Protein AF-A0A9P8FA71-F1 (afdb_monomer_lite)

pLDDT: mean 74.85, std 24.46, range [30.94, 98.38]

InterPro domains:
  IPR050797 Carbohydrate Metabolism and Transport Regulator [PTHR31668] (12-194)

Organism: Aureobasidium melanogenum (NCBI:txid46634)

Secondary structure (DSSP, 8-state):
-HHHHHTT----HHHHHHHHHHHHHS--STTSTTTPPPPPHHHHHHHHHHHHHHHHHHHHHHHHTT--BTT-SSGGGBTTHHHHHHHHHHHHHHHS-HHHHHTTTHHHHHHHHHHHHHHHHHHHHS--SSHHHHHHHHHHHHHHHHHHHTSTT--HHHHHHHHHHHHHHHHHSTTTTTGGG------------------PPPPPPPPTHHHHHHHHHHHH-SPP-------SSSSS--

Foldseek 3Di:
DVCVVCDPDDDDPVNLLVQLVVLVPPDQFPPPDDPDDTDDLLSSLQSVLVSLLVLVVSLVVCVVVVQADCPDPRLSRYLCVLLVVLVVVLVSPVVGDLCSQQVVPPVSLVSLLVSLLVLLVSLLPPDDPDPVSNLSSLVSSVSSLVSSVPRPPRDPVSNVSSVVSNVVSCVVPVPPQPPVPDDDDDDDDDDDDDDDDDDDDDDDDDDPPSSVVVVVVVVPPDDPDDDDDDPPDDPDDD

Radius of gyration: 24.54 Å; chains: 1; bounding box: 63×76×66 Å

Sequence (238 aa):
FLANWFGTTTVTREWIDSKHKEIDEEPVGNEAHVGVTPLTDMQQADLIVTKHWMRMLVWQMAMSKCLLSSNSSKESLSLSFPVRLSTQLRALITRFSRQAIEIHGSGIQQKLFELTDTIANVIITVPAATVQETAGRVDDFTFLIGFLFSLPSFDPVQRDILQNKLEQLQSLFPYSASEAGASPAASDVTYTSSGKPPHHDLPSPPSRVVWHEMAKKLSMAQPRDAPRSDLARLVEGV

Structure (mmCIF, N/CA/C/O backbone):
data_AF-A0A9P8FA71-F1
#
_entry.id   AF-A0A9P8FA71-F1
#
loop_
_atom_site.group_PDB
_atom_site.id
_atom_site.type_symbol
_atom_site.label_atom_id
_atom_site.label_alt_id
_atom_site.label_comp_id
_atom_site.label_asym_id
_atom_site.label_entity_id
_atom_site.label_seq_id
_atom_site.pdbx_PDB_ins_code
_atom_site.Cartn_x
_atom_site.Cartn_y
_atom_site.Cartn_z
_atom_site.occupancy
_atom_site.B_iso_or_equiv
_atom_site.auth_seq_id
_atom_site.auth_comp_id
_atom_site.auth_asym_id
_atom_site.auth_atom_id
_atom_site.pdbx_PDB_model_num
ATOM 1 N N . PHE A 1 1 ? 10.483 17.807 4.289 1.00 42.44 1 PHE A N 1
ATOM 2 C CA . PHE A 1 1 ? 10.671 16.450 4.842 1.00 42.44 1 PHE A CA 1
ATOM 3 C C . PHE A 1 1 ? 11.328 15.524 3.820 1.00 42.44 1 PHE A C 1
ATOM 5 O O . PHE A 1 1 ? 12.508 15.254 3.983 1.00 42.44 1 PHE A O 1
ATOM 12 N N . LEU A 1 2 ? 10.652 15.159 2.720 1.00 47.03 2 LEU A N 1
ATOM 13 C CA . LEU A 1 2 ? 11.210 14.309 1.651 1.00 47.03 2 LEU A CA 1
ATOM 14 C C . LEU A 1 2 ? 12.561 14.834 1.110 1.00 47.03 2 LEU A C 1
ATOM 16 O O . LEU A 1 2 ? 13.551 14.118 1.144 1.00 47.03 2 LEU A O 1
ATOM 20 N N . ALA A 1 3 ? 12.669 16.119 0.756 1.00 51.59 3 ALA A N 1
ATOM 21 C CA . ALA A 1 3 ? 13.935 16.710 0.285 1.00 51.59 3 ALA A CA 1
ATOM 22 C C . ALA A 1 3 ? 15.123 16.574 1.271 1.00 51.59 3 ALA A C 1
ATOM 24 O O . ALA A 1 3 ? 16.265 16.468 0.837 1.00 51.59 3 ALA A O 1
ATOM 25 N N . ASN A 1 4 ? 14.863 16.532 2.584 1.00 52.97 4 ASN A N 1
ATOM 26 C CA . ASN A 1 4 ? 15.901 16.382 3.613 1.00 52.97 4 ASN A CA 1
ATOM 27 C C . ASN A 1 4 ? 16.256 14.913 3.885 1.00 52.97 4 ASN A C 1
ATOM 29 O O . ASN A 1 4 ? 17.388 14.624 4.247 1.00 52.97 4 ASN A O 1
ATOM 33 N N . TRP A 1 5 ? 15.303 13.995 3.708 1.00 59.47 5 TRP A N 1
ATOM 34 C CA . TRP A 1 5 ? 15.538 12.552 3.820 1.00 59.47 5 TRP A CA 1
ATOM 35 C C . TRP A 1 5 ? 16.293 11.994 2.601 1.00 59.47 5 TRP A C 1
ATOM 37 O O . TRP A 1 5 ? 17.016 11.008 2.708 1.00 59.47 5 TRP A O 1
ATOM 47 N N . PHE A 1 6 ? 16.148 12.640 1.440 1.00 59.94 6 PHE A N 1
ATOM 48 C CA . PHE A 1 6 ? 16.704 12.167 0.168 1.00 59.94 6 PHE A CA 1
ATOM 49 C C . PHE A 1 6 ? 17.958 12.918 -0.308 1.00 59.94 6 PHE A C 1
ATOM 51 O O . PHE A 1 6 ? 18.634 12.438 -1.216 1.00 59.94 6 PHE A O 1
ATOM 58 N N . GLY A 1 7 ? 18.300 14.054 0.311 1.00 59.25 7 GLY A N 1
ATOM 59 C CA . GLY A 1 7 ? 19.521 14.814 0.027 1.00 59.25 7 GLY A CA 1
ATOM 60 C C . GLY A 1 7 ? 19.741 15.143 -1.459 1.00 59.25 7 GLY A C 1
ATOM 61 O O . GLY A 1 7 ? 18.813 15.194 -2.263 1.00 59.25 7 GLY A O 1
ATOM 62 N N . THR A 1 8 ? 21.004 15.358 -1.834 1.00 59.69 8 THR A N 1
ATOM 63 C CA . THR A 1 8 ? 21.485 15.478 -3.226 1.00 59.69 8 THR A CA 1
ATOM 64 C C . THR A 1 8 ? 21.806 14.117 -3.857 1.00 59.69 8 THR A C 1
ATOM 66 O O . THR A 1 8 ? 22.514 14.043 -4.861 1.00 59.69 8 THR A O 1
ATOM 69 N N . THR A 1 9 ? 21.345 13.017 -3.256 1.00 65.69 9 THR A N 1
ATOM 70 C CA . THR A 1 9 ? 21.791 11.674 -3.619 1.00 65.69 9 THR A CA 1
ATOM 71 C C . THR A 1 9 ? 21.229 11.246 -4.973 1.00 65.69 9 THR A C 1
ATOM 73 O O . THR A 1 9 ? 20.024 11.297 -5.220 1.00 65.69 9 THR A O 1
ATOM 76 N N . THR A 1 10 ? 22.111 10.785 -5.861 1.00 81.56 10 THR A N 1
ATOM 77 C CA . THR A 1 10 ? 21.713 10.181 -7.133 1.00 81.56 10 THR A CA 1
ATOM 78 C C . THR A 1 10 ? 20.933 8.899 -6.862 1.00 81.56 10 THR A C 1
ATOM 80 O O . THR A 1 10 ? 21.468 7.935 -6.320 1.00 81.56 10 THR A O 1
ATOM 83 N N . VAL A 1 11 ? 19.663 8.884 -7.254 1.00 87.69 11 VAL A N 1
ATOM 84 C CA . VAL A 1 11 ? 18.790 7.715 -7.121 1.00 87.69 11 VAL A CA 1
ATOM 85 C C . VAL A 1 11 ? 19.199 6.664 -8.152 1.00 87.69 11 VAL A C 1
ATOM 87 O O . VAL A 1 11 ? 18.915 6.821 -9.340 1.00 87.69 11 VAL A O 1
ATOM 90 N N . THR A 1 12 ? 19.864 5.598 -7.705 1.00 92.75 12 THR A N 1
ATOM 91 C CA . THR A 1 12 ? 20.234 4.440 -8.537 1.00 92.75 12 THR A CA 1
ATOM 92 C C . THR A 1 12 ? 19.479 3.182 -8.112 1.00 92.75 12 THR A C 1
ATOM 94 O O . THR A 1 12 ? 18.838 3.146 -7.062 1.00 92.75 12 THR A O 1
ATOM 97 N N . ARG A 1 13 ? 19.561 2.118 -8.918 1.00 93.62 13 ARG A N 1
ATOM 98 C CA . ARG A 1 13 ? 18.949 0.819 -8.595 1.00 93.62 13 ARG A CA 1
ATOM 99 C C . ARG A 1 13 ? 19.518 0.218 -7.310 1.00 93.62 13 ARG A C 1
ATOM 101 O O . ARG A 1 13 ? 18.775 -0.337 -6.509 1.00 93.62 13 ARG A O 1
ATOM 108 N N . GLU A 1 14 ? 20.822 0.354 -7.110 1.00 93.62 14 GLU A N 1
ATOM 109 C CA . GLU A 1 14 ? 21.547 -0.120 -5.930 1.00 93.62 14 GLU A CA 1
ATOM 110 C C . GLU A 1 14 ? 21.131 0.669 -4.692 1.00 93.62 14 GLU A C 1
ATOM 112 O O . GLU A 1 14 ? 20.914 0.083 -3.637 1.00 93.62 14 GLU A O 1
ATOM 117 N N . TRP A 1 15 ? 20.958 1.987 -4.837 1.00 93.12 15 TRP A N 1
ATOM 118 C CA . TRP A 1 15 ? 20.485 2.842 -3.754 1.00 93.12 15 TRP A CA 1
ATOM 119 C C . TRP A 1 15 ? 19.069 2.463 -3.308 1.00 93.12 15 TRP A C 1
ATOM 121 O O . TRP A 1 15 ? 18.823 2.330 -2.111 1.00 93.12 15 TRP A O 1
ATOM 131 N N . ILE A 1 16 ? 18.152 2.241 -4.260 1.00 94.38 16 ILE A N 1
ATOM 132 C CA . ILE A 1 16 ? 16.769 1.825 -3.973 1.00 94.38 16 ILE A CA 1
ATOM 133 C C . ILE A 1 16 ? 16.759 0.514 -3.190 1.00 94.38 16 ILE A C 1
ATOM 135 O O . ILE A 1 16 ? 16.141 0.422 -2.133 1.00 94.38 16 ILE A O 1
ATOM 139 N N . ASP A 1 17 ? 17.494 -0.476 -3.688 1.00 93.75 17 ASP A N 1
ATOM 140 C CA . ASP A 1 17 ? 17.574 -1.793 -3.070 1.00 93.75 17 ASP A CA 1
ATOM 141 C C . ASP A 1 17 ? 18.187 -1.738 -1.664 1.00 93.75 17 ASP A C 1
ATOM 143 O O . ASP A 1 17 ? 17.645 -2.314 -0.722 1.00 93.75 17 ASP A O 1
ATOM 147 N N . SER A 1 18 ? 19.269 -0.971 -1.500 1.00 92.88 18 SER A N 1
ATOM 148 C CA . SER A 1 18 ? 19.897 -0.747 -0.197 1.00 92.88 18 SER A CA 1
ATOM 149 C C . SER A 1 18 ? 18.938 -0.090 0.792 1.00 92.88 18 SER A C 1
ATOM 151 O O . SER A 1 18 ? 18.931 -0.465 1.960 1.00 92.88 18 SER A O 1
ATOM 153 N N . LYS A 1 19 ? 18.126 0.877 0.350 1.00 92.19 19 LYS A N 1
ATOM 154 C CA . LYS A 1 19 ? 17.184 1.578 1.228 1.00 92.19 19 LYS A CA 1
ATOM 155 C C . LYS A 1 19 ? 15.994 0.721 1.626 1.00 92.19 19 LYS A C 1
ATOM 157 O O . LYS A 1 19 ? 15.587 0.774 2.781 1.00 92.19 19 LYS A O 1
ATOM 162 N N . HIS A 1 20 ? 15.463 -0.095 0.716 1.00 93.50 20 HIS A N 1
ATOM 163 C CA . HIS A 1 20 ? 14.467 -1.102 1.089 1.00 93.50 20 HIS A CA 1
ATOM 164 C C . HIS A 1 20 ? 15.020 -2.071 2.131 1.00 93.50 20 HIS A C 1
ATOM 166 O O . HIS A 1 20 ? 14.336 -2.334 3.114 1.00 93.50 20 HIS A O 1
ATOM 172 N N . LYS A 1 21 ? 16.264 -2.533 1.954 1.00 92.50 21 LYS A N 1
ATOM 173 C CA . LYS A 1 21 ? 16.922 -3.436 2.901 1.00 92.50 21 LYS A CA 1
ATOM 174 C C . LYS A 1 21 ? 17.135 -2.797 4.278 1.00 92.50 21 LYS A C 1
ATOM 176 O O . LYS A 1 21 ? 16.796 -3.422 5.270 1.00 92.50 21 LYS A O 1
ATOM 181 N N . GLU A 1 22 ? 17.607 -1.553 4.337 1.00 91.19 22 GLU A N 1
ATOM 182 C CA . GLU A 1 22 ? 17.759 -0.793 5.590 1.00 91.19 22 GLU A CA 1
ATOM 183 C C . GLU A 1 22 ? 16.422 -0.672 6.339 1.00 91.19 22 GLU A C 1
ATOM 185 O O . GLU A 1 22 ? 16.344 -0.959 7.527 1.00 91.19 22 GLU A O 1
ATOM 190 N N . ILE A 1 23 ? 15.337 -0.346 5.626 1.00 91.38 23 ILE A N 1
ATOM 191 C CA . ILE A 1 23 ? 13.982 -0.297 6.199 1.00 91.38 23 ILE A CA 1
ATOM 192 C C . ILE A 1 23 ? 13.513 -1.690 6.666 1.00 91.38 23 ILE A C 1
ATOM 194 O O . ILE A 1 23 ? 12.746 -1.806 7.628 1.00 91.38 23 ILE A O 1
ATOM 198 N N . ASP A 1 24 ? 13.935 -2.753 5.980 1.00 87.44 24 ASP A N 1
ATOM 199 C CA . ASP A 1 24 ? 13.559 -4.126 6.304 1.00 87.44 24 ASP A CA 1
ATOM 200 C C . ASP A 1 24 ? 14.320 -4.700 7.508 1.00 87.44 24 ASP A C 1
ATOM 202 O O . ASP A 1 24 ? 13.712 -5.451 8.274 1.00 87.44 24 ASP A O 1
ATOM 206 N N . GLU A 1 25 ? 15.573 -4.294 7.710 1.00 82.81 25 GLU A N 1
ATOM 207 C CA . GLU A 1 25 ? 16.451 -4.721 8.809 1.00 82.81 25 GLU A CA 1
ATOM 208 C C . GLU A 1 25 ? 16.153 -4.034 10.150 1.00 82.81 25 GLU A C 1
ATOM 210 O O . GLU A 1 25 ? 16.560 -4.552 11.188 1.00 82.81 25 GLU A O 1
ATOM 215 N N . GLU A 1 26 ? 15.401 -2.929 10.163 1.00 75.06 26 GLU A N 1
ATOM 216 C CA . GLU A 1 26 ? 14.909 -2.315 11.403 1.00 75.06 26 GLU A CA 1
ATOM 217 C C . GLU A 1 26 ? 13.955 -3.287 12.137 1.00 75.06 26 GLU A C 1
ATOM 219 O O . GLU A 1 26 ? 12.868 -3.600 11.619 1.00 75.06 26 GLU A O 1
ATOM 224 N N . PRO A 1 27 ? 14.335 -3.800 13.327 1.00 65.25 27 PRO A N 1
ATOM 225 C CA . PRO A 1 27 ? 13.568 -4.820 14.026 1.00 65.25 27 PRO A CA 1
ATOM 226 C C . PRO A 1 27 ? 12.261 -4.226 14.547 1.00 65.25 27 PRO A C 1
ATOM 228 O O . PRO A 1 27 ? 12.250 -3.280 15.335 1.00 65.25 27 PRO A O 1
ATOM 231 N N . VAL A 1 28 ? 11.134 -4.810 14.138 1.00 63.78 28 VAL A N 1
ATOM 232 C CA . VAL A 1 28 ? 9.815 -4.402 14.624 1.00 63.78 28 VAL A CA 1
ATOM 233 C C . VAL A 1 28 ? 9.293 -5.439 15.611 1.00 63.78 28 VAL A C 1
ATOM 235 O O . VAL A 1 28 ? 8.746 -6.463 15.211 1.00 63.78 28 VAL A O 1
ATOM 238 N N . GLY A 1 29 ? 9.451 -5.175 16.910 1.00 59.34 29 GLY A N 1
ATOM 239 C CA . GLY A 1 29 ? 8.908 -6.017 17.980 1.00 59.34 29 GLY A CA 1
ATOM 240 C C . GLY A 1 29 ? 9.950 -6.503 18.985 1.00 59.34 29 GLY A C 1
ATOM 241 O O . GLY A 1 29 ? 10.933 -5.827 19.273 1.00 59.34 29 GLY A O 1
ATOM 242 N N . ASN A 1 30 ? 9.704 -7.692 19.535 1.00 54.34 30 ASN A N 1
ATOM 243 C CA . ASN A 1 30 ? 10.441 -8.277 20.665 1.00 54.34 30 ASN A CA 1
ATOM 244 C C . ASN A 1 30 ? 11.815 -8.855 20.279 1.00 54.34 30 ASN A C 1
ATOM 246 O O . ASN A 1 30 ? 12.465 -9.492 21.100 1.00 54.34 30 ASN A O 1
ATOM 250 N N . GLU A 1 31 ? 12.237 -8.668 19.029 1.00 52.91 31 GLU A N 1
ATOM 251 C CA . GLU A 1 31 ? 13.561 -9.063 18.534 1.00 52.91 31 GLU A CA 1
ATOM 252 C C . GLU A 1 31 ? 14.646 -8.034 18.896 1.00 52.91 31 GLU A C 1
ATOM 254 O O . GLU A 1 31 ? 15.837 -8.278 18.700 1.00 52.91 31 GLU A O 1
ATOM 259 N N . ALA A 1 32 ? 14.255 -6.891 19.471 1.00 51.53 32 ALA A N 1
ATOM 260 C CA . ALA A 1 32 ? 15.182 -5.981 20.121 1.00 51.53 32 ALA A CA 1
ATOM 261 C C . ALA A 1 32 ? 15.874 -6.701 21.292 1.00 51.53 32 ALA A C 1
ATOM 263 O O . ALA A 1 32 ? 15.202 -7.173 22.203 1.00 51.53 32 ALA A O 1
ATOM 264 N N . HIS A 1 33 ? 17.208 -6.793 21.216 1.00 52.72 33 HIS A N 1
ATOM 265 C CA . HIS A 1 33 ? 18.183 -7.132 22.263 1.00 52.72 33 HIS A CA 1
ATOM 266 C C . HIS A 1 33 ? 17.611 -7.573 23.625 1.00 52.72 33 HIS A C 1
ATOM 268 O O . HIS A 1 33 ? 16.895 -6.818 24.283 1.00 52.72 33 HIS A O 1
ATOM 274 N N . VAL A 1 34 ? 18.038 -8.756 24.094 1.00 49.38 34 VAL A N 1
ATOM 275 C CA . VAL A 1 34 ? 17.787 -9.297 25.446 1.00 49.38 34 VAL A CA 1
ATOM 276 C C . VAL A 1 34 ? 17.817 -8.173 26.495 1.00 49.38 34 VAL A C 1
ATOM 278 O O . VAL A 1 34 ? 18.884 -7.661 26.823 1.00 49.38 34 VAL A O 1
ATOM 281 N N . GLY A 1 35 ? 16.639 -7.771 26.989 1.00 55.44 35 GLY A N 1
ATOM 282 C CA . GLY A 1 35 ? 16.484 -6.696 27.979 1.00 55.44 35 GLY A CA 1
ATOM 283 C C . GLY A 1 35 ? 15.503 -5.571 27.620 1.00 55.44 35 GLY A C 1
ATOM 284 O O . GLY A 1 35 ? 15.201 -4.760 28.493 1.00 55.44 35 GLY A O 1
ATOM 285 N N . VAL A 1 36 ? 14.970 -5.512 26.394 1.00 60.19 36 VAL A N 1
ATOM 286 C CA . VAL A 1 36 ? 13.953 -4.512 26.009 1.00 60.19 36 VAL A CA 1
ATOM 287 C C . VAL A 1 36 ? 12.533 -5.037 26.262 1.00 60.19 36 VAL A C 1
ATOM 289 O O . VAL A 1 36 ? 12.213 -6.186 25.963 1.00 60.19 36 VAL A O 1
ATOM 292 N N . THR A 1 37 ? 11.662 -4.194 26.829 1.00 66.56 37 THR A N 1
ATOM 293 C CA . THR A 1 37 ? 10.239 -4.515 27.026 1.00 66.56 37 THR A CA 1
ATOM 294 C C . THR A 1 37 ? 9.554 -4.790 25.686 1.00 66.56 37 THR A C 1
ATOM 296 O O . THR A 1 37 ? 9.711 -3.983 24.766 1.00 66.56 37 THR A O 1
ATOM 299 N N . PRO A 1 38 ? 8.764 -5.872 25.569 1.00 75.12 38 PRO A N 1
ATOM 300 C CA . PRO A 1 38 ? 8.081 -6.203 24.329 1.00 75.12 38 PRO A CA 1
ATOM 301 C C . PRO A 1 38 ? 7.120 -5.082 23.912 1.00 75.12 38 PRO A C 1
ATOM 303 O O . PRO A 1 38 ? 6.396 -4.536 24.745 1.00 75.12 38 PRO A O 1
ATOM 306 N N . LEU A 1 39 ? 7.122 -4.731 22.624 1.00 83.94 39 LEU A N 1
ATOM 307 C CA . LEU A 1 39 ? 6.235 -3.695 22.090 1.00 83.94 39 LEU A CA 1
ATOM 308 C C . LEU A 1 39 ? 4.779 -4.162 22.143 1.00 83.94 39 LEU A C 1
ATOM 310 O O . LEU A 1 39 ? 4.485 -5.321 21.851 1.00 83.94 39 LEU A O 1
ATOM 314 N N . THR A 1 40 ? 3.865 -3.242 22.448 1.00 89.19 40 THR A N 1
ATOM 315 C CA . THR A 1 40 ? 2.422 -3.520 22.388 1.00 89.19 40 THR A CA 1
ATOM 316 C C . THR A 1 40 ? 1.961 -3.724 20.943 1.00 89.19 40 THR A C 1
ATOM 318 O O . THR A 1 40 ? 2.546 -3.152 20.022 1.00 89.19 40 THR A O 1
ATOM 321 N N . ASP A 1 41 ? 0.865 -4.461 20.734 1.00 88.31 41 ASP A N 1
ATOM 322 C CA . ASP A 1 41 ? 0.253 -4.649 19.407 1.00 88.31 41 ASP A CA 1
ATOM 323 C C . ASP A 1 41 ? 0.005 -3.323 18.682 1.00 88.31 41 ASP A C 1
ATOM 325 O O . ASP A 1 41 ? 0.204 -3.220 17.475 1.00 88.31 41 ASP A O 1
ATOM 329 N N . MET A 1 42 ? -0.368 -2.283 19.432 1.00 89.25 42 MET A N 1
ATOM 330 C CA . MET A 1 42 ? -0.541 -0.928 18.916 1.00 89.25 42 MET A CA 1
ATOM 331 C C . MET A 1 42 ? 0.761 -0.370 18.342 1.00 89.25 42 MET A C 1
ATOM 333 O O . MET A 1 42 ? 0.789 0.096 17.206 1.00 89.25 42 MET A O 1
ATOM 337 N N . GLN A 1 43 ? 1.844 -0.418 19.117 1.00 89.31 43 GLN A N 1
ATOM 338 C CA . GLN A 1 43 ? 3.150 0.092 18.693 1.00 89.31 43 GLN A CA 1
ATOM 339 C C . GLN A 1 43 ? 3.704 -0.714 17.519 1.00 89.31 43 GLN A C 1
ATOM 341 O O . GLN A 1 43 ? 4.243 -0.143 16.575 1.00 89.31 43 GLN A O 1
ATOM 346 N N . GLN A 1 44 ? 3.532 -2.036 17.546 1.00 90.38 44 GLN A N 1
ATOM 347 C CA . GLN A 1 44 ? 3.928 -2.888 16.433 1.00 90.38 44 GLN A CA 1
ATOM 348 C C . GLN A 1 44 ? 3.124 -2.559 15.170 1.00 90.38 44 GLN A C 1
ATOM 350 O O . GLN A 1 44 ? 3.710 -2.446 14.098 1.00 90.38 44 GLN A O 1
ATOM 355 N N . ALA A 1 45 ? 1.806 -2.370 15.269 1.00 90.62 45 ALA A N 1
ATOM 356 C CA . ALA A 1 45 ? 0.976 -2.023 14.121 1.00 90.62 45 ALA A CA 1
ATOM 357 C C . ALA A 1 45 ? 1.424 -0.707 13.464 1.00 90.62 45 ALA A C 1
ATOM 359 O O . ALA A 1 45 ? 1.622 -0.680 12.249 1.00 90.62 45 ALA A O 1
ATOM 360 N N . ASP A 1 46 ? 1.650 0.353 14.246 1.00 91.19 46 ASP A N 1
ATOM 361 C CA . ASP A 1 46 ? 2.095 1.648 13.715 1.00 91.19 46 ASP A CA 1
ATOM 362 C C . ASP A 1 46 ? 3.480 1.574 13.060 1.00 91.19 46 ASP A C 1
ATOM 364 O O . ASP A 1 46 ? 3.658 2.048 11.933 1.00 91.19 46 ASP A O 1
ATOM 368 N N . LEU A 1 47 ? 4.440 0.900 13.704 1.00 91.69 47 LEU A N 1
ATOM 369 C CA . LEU A 1 47 ? 5.780 0.716 13.147 1.00 91.69 47 LEU A CA 1
ATOM 370 C C . LEU A 1 47 ? 5.741 -0.059 11.832 1.00 91.69 47 LEU A C 1
ATOM 372 O O . LEU A 1 47 ? 6.376 0.344 10.860 1.00 91.69 47 LEU A O 1
ATOM 376 N N . ILE A 1 48 ? 4.974 -1.150 11.767 1.00 92.94 48 ILE A N 1
ATOM 377 C CA . ILE A 1 48 ? 4.905 -1.966 10.554 1.00 92.94 48 ILE A CA 1
ATOM 378 C C . ILE A 1 48 ? 4.163 -1.221 9.437 1.00 92.94 48 ILE A C 1
ATOM 380 O O . ILE A 1 48 ? 4.585 -1.287 8.281 1.00 92.94 48 ILE A O 1
ATOM 384 N N . VAL A 1 49 ? 3.085 -0.488 9.732 1.00 94.50 49 VAL A N 1
ATOM 385 C CA . VAL A 1 49 ? 2.402 0.331 8.715 1.00 94.50 49 VAL A CA 1
ATOM 386 C C . VAL A 1 49 ? 3.326 1.438 8.209 1.00 94.50 49 VAL A C 1
ATOM 388 O O . VAL A 1 49 ? 3.448 1.626 6.999 1.00 94.50 49 VAL A O 1
ATOM 391 N N . THR A 1 50 ? 4.040 2.120 9.106 1.00 94.75 50 THR A N 1
ATOM 392 C CA . THR A 1 50 ? 5.014 3.157 8.742 1.00 94.75 50 THR A CA 1
ATOM 393 C C . THR A 1 50 ? 6.165 2.583 7.918 1.00 94.75 50 THR A C 1
ATOM 395 O O . THR A 1 50 ? 6.544 3.173 6.907 1.00 94.75 50 THR A O 1
ATOM 398 N N . LYS A 1 51 ? 6.659 1.390 8.261 1.00 94.69 51 LYS A N 1
ATOM 399 C CA . LYS A 1 51 ? 7.654 0.645 7.482 1.00 94.69 51 LYS A CA 1
ATOM 400 C C . LYS A 1 51 ? 7.169 0.380 6.058 1.00 94.69 51 LYS A C 1
ATOM 402 O O . LYS A 1 51 ? 7.835 0.780 5.107 1.00 94.69 51 LYS A O 1
ATOM 407 N N . HIS A 1 52 ? 5.993 -0.224 5.884 1.00 96.00 52 HIS A N 1
ATOM 408 C CA . HIS A 1 52 ? 5.439 -0.480 4.549 1.00 96.00 52 HIS A CA 1
ATOM 409 C C . HIS A 1 52 ? 5.201 0.810 3.755 1.00 96.00 52 HIS A C 1
ATOM 411 O O . HIS A 1 52 ? 5.480 0.847 2.557 1.00 96.00 52 HIS A O 1
ATOM 417 N N . TRP A 1 53 ? 4.747 1.875 4.417 1.00 97.25 53 TRP A N 1
ATOM 418 C CA . TRP A 1 53 ? 4.590 3.194 3.808 1.00 97.25 53 TRP A CA 1
ATOM 419 C C . TRP A 1 53 ? 5.922 3.751 3.293 1.00 97.25 53 TRP A C 1
ATOM 421 O O . TRP A 1 53 ? 6.016 4.124 2.127 1.00 97.25 53 TRP A O 1
ATOM 431 N N . MET A 1 54 ? 6.992 3.701 4.092 1.00 96.56 54 MET A N 1
ATOM 432 C CA . MET A 1 54 ? 8.327 4.119 3.648 1.00 96.56 54 MET A CA 1
ATOM 433 C C . MET A 1 54 ? 8.844 3.270 2.478 1.00 96.56 54 MET A C 1
ATOM 435 O O . MET A 1 54 ? 9.377 3.825 1.516 1.00 96.56 54 MET A O 1
ATOM 439 N N . ARG A 1 55 ? 8.634 1.945 2.502 1.00 95.75 55 ARG A N 1
ATOM 440 C CA . ARG A 1 55 ? 8.974 1.064 1.367 1.00 95.75 55 ARG A CA 1
ATOM 441 C C . ARG A 1 55 ? 8.211 1.478 0.102 1.00 95.75 55 ARG A C 1
ATOM 443 O O . ARG A 1 55 ? 8.796 1.490 -0.981 1.00 95.75 55 ARG A O 1
ATOM 450 N N . MET A 1 56 ? 6.939 1.860 0.221 1.00 97.25 56 MET A N 1
ATOM 451 C CA . MET A 1 56 ? 6.156 2.368 -0.909 1.00 97.25 56 MET A CA 1
ATOM 452 C C . MET A 1 56 ? 6.721 3.684 -1.454 1.00 97.25 56 MET A C 1
ATOM 454 O O . MET A 1 56 ? 6.864 3.817 -2.667 1.00 97.25 56 MET A O 1
ATOM 458 N N . LEU A 1 57 ? 7.115 4.622 -0.589 1.00 95.56 57 LEU A N 1
ATOM 459 C CA . LEU A 1 57 ? 7.718 5.890 -1.018 1.00 95.56 57 LEU A CA 1
ATOM 460 C C . LEU A 1 57 ? 9.039 5.681 -1.772 1.00 95.56 57 LEU A C 1
ATOM 462 O O . LEU A 1 57 ? 9.264 6.291 -2.818 1.00 95.56 57 LEU A O 1
ATOM 466 N N . VAL A 1 58 ? 9.904 4.791 -1.273 1.00 94.94 58 VAL A N 1
ATOM 467 C CA . VAL A 1 58 ? 11.161 4.433 -1.954 1.00 94.94 58 VAL A CA 1
ATOM 468 C C . VAL A 1 58 ? 10.865 3.827 -3.331 1.00 94.94 58 VAL A C 1
ATOM 470 O O . VAL A 1 58 ? 11.478 4.221 -4.325 1.00 94.94 58 VAL A O 1
ATOM 473 N N . TRP A 1 59 ? 9.874 2.936 -3.423 1.00 96.94 59 TRP A N 1
ATOM 474 C CA . TRP A 1 59 ? 9.440 2.359 -4.696 1.00 96.94 59 TRP A CA 1
ATOM 475 C C . TRP A 1 59 ? 8.885 3.411 -5.672 1.00 96.94 59 TRP A C 1
ATOM 477 O O . TRP A 1 59 ? 9.269 3.427 -6.843 1.00 96.94 59 TRP A O 1
ATOM 487 N N . GLN A 1 60 ? 8.043 4.339 -5.207 1.00 95.12 60 GLN A N 1
ATOM 488 C CA . GLN A 1 60 ? 7.526 5.436 -6.035 1.00 95.12 60 GLN A CA 1
ATOM 489 C C . GLN A 1 60 ? 8.663 6.320 -6.566 1.00 95.12 60 GLN A C 1
ATOM 491 O O . GLN A 1 60 ? 8.606 6.803 -7.700 1.00 95.12 60 GLN A O 1
ATOM 496 N N . MET A 1 61 ? 9.745 6.482 -5.800 1.00 91.38 61 MET A N 1
ATOM 497 C CA . MET A 1 61 ? 10.926 7.189 -6.283 1.00 91.38 61 MET A CA 1
ATOM 498 C C . MET A 1 61 ? 11.639 6.425 -7.403 1.00 91.38 61 MET A C 1
ATOM 500 O O . MET A 1 61 ? 11.969 7.029 -8.427 1.00 91.38 61 MET A O 1
ATOM 504 N N . ALA A 1 62 ? 11.816 5.107 -7.271 1.00 93.56 62 ALA A N 1
ATOM 505 C CA . ALA A 1 62 ? 12.323 4.277 -8.365 1.00 93.56 62 ALA A CA 1
ATOM 506 C C . ALA A 1 62 ? 11.437 4.381 -9.620 1.00 93.56 62 ALA A C 1
ATOM 508 O O . ALA A 1 62 ? 11.962 4.492 -10.732 1.00 93.56 62 ALA A O 1
ATOM 509 N N . MET A 1 63 ? 10.110 4.415 -9.445 1.00 93.12 63 MET A N 1
ATOM 510 C CA . MET A 1 63 ? 9.148 4.619 -10.533 1.00 93.12 63 MET A CA 1
ATOM 511 C C . MET A 1 63 ? 9.365 5.966 -11.231 1.00 93.12 63 MET A C 1
ATOM 513 O O . MET A 1 63 ? 9.486 6.002 -12.451 1.00 93.12 63 MET A O 1
ATOM 517 N N . SER A 1 64 ? 9.501 7.058 -10.468 1.00 91.81 64 SER A N 1
ATOM 518 C CA . SER A 1 64 ? 9.729 8.416 -11.001 1.00 91.81 64 SER A CA 1
ATOM 519 C C . SER A 1 64 ? 11.014 8.562 -11.827 1.00 91.81 64 SER A C 1
ATOM 521 O O . SER A 1 64 ? 11.149 9.489 -12.623 1.00 91.81 64 SER A O 1
ATOM 523 N N . LYS A 1 65 ? 11.972 7.649 -11.631 1.00 90.62 65 LYS A N 1
ATOM 524 C CA . LYS A 1 65 ? 13.249 7.583 -12.352 1.00 90.62 65 LYS A CA 1
ATOM 525 C C . LYS A 1 65 ? 13.268 6.479 -13.413 1.00 90.62 65 LYS A C 1
ATOM 527 O O . LYS A 1 65 ? 14.326 6.196 -13.967 1.00 90.62 65 LYS A O 1
ATOM 532 N N . CYS A 1 66 ? 12.122 5.849 -13.681 1.00 93.44 66 CYS A N 1
ATOM 533 C CA . CYS A 1 66 ? 11.968 4.747 -14.632 1.00 93.44 66 CYS A CA 1
ATOM 534 C C . CYS A 1 66 ? 12.934 3.576 -14.368 1.00 93.44 66 CYS A C 1
ATOM 536 O O . CYS A 1 66 ? 13.422 2.933 -15.295 1.00 93.44 66 CYS A O 1
ATOM 538 N N . LEU A 1 67 ? 13.239 3.298 -13.096 1.00 93.88 67 LEU A N 1
ATOM 539 C CA . LEU A 1 67 ? 14.203 2.259 -12.715 1.00 93.88 67 LEU A CA 1
ATOM 540 C C . LEU A 1 67 ? 13.575 0.867 -12.576 1.00 93.88 67 LEU A C 1
ATOM 542 O O . LEU A 1 67 ? 14.316 -0.111 -12.442 1.00 93.88 67 LEU A O 1
ATOM 546 N N . LEU A 1 68 ? 12.241 0.792 -12.603 1.00 95.38 68 LEU A N 1
ATOM 547 C CA . LEU A 1 68 ? 11.454 -0.413 -12.358 1.00 95.38 68 LEU A CA 1
ATOM 548 C C . LEU A 1 68 ? 11.338 -1.317 -13.589 1.00 95.38 68 LEU A C 1
ATOM 550 O O . LEU A 1 68 ? 11.431 -0.868 -14.729 1.00 95.38 68 LEU A O 1
ATOM 554 N N . SER A 1 69 ? 11.082 -2.602 -13.350 1.00 92.94 69 SER A N 1
ATOM 555 C CA . SER A 1 69 ? 10.822 -3.595 -14.397 1.00 92.94 69 SER A CA 1
ATOM 556 C C . SER A 1 69 ? 9.809 -4.643 -13.935 1.00 92.94 69 SER A C 1
ATOM 558 O O . SER A 1 69 ? 9.806 -5.036 -12.769 1.00 92.94 69 SER A O 1
ATOM 560 N N . SER A 1 70 ? 8.974 -5.154 -14.843 1.00 88.44 70 SER A N 1
ATOM 561 C CA . SER A 1 70 ? 8.091 -6.297 -14.550 1.00 88.44 70 SER A CA 1
ATOM 562 C C . SER A 1 70 ? 8.880 -7.578 -14.260 1.00 88.44 70 SER A C 1
ATOM 564 O O . SER A 1 70 ? 8.438 -8.395 -13.461 1.00 88.44 70 SER A O 1
ATOM 566 N N . ASN A 1 71 ? 10.077 -7.712 -14.842 1.00 88.12 71 ASN A N 1
ATOM 567 C CA . ASN A 1 71 ? 10.930 -8.904 -14.747 1.00 88.12 71 ASN A CA 1
ATOM 568 C C . ASN A 1 71 ? 12.127 -8.704 -13.800 1.00 88.12 71 ASN A C 1
ATOM 570 O O . ASN A 1 71 ? 13.149 -9.376 -13.934 1.00 88.12 71 ASN A O 1
ATOM 574 N N . SER A 1 72 ? 12.054 -7.732 -12.886 1.00 90.31 72 SER A N 1
ATOM 575 C CA . SER A 1 72 ? 13.117 -7.518 -11.901 1.00 90.31 72 SER A CA 1
ATOM 576 C C . SER A 1 72 ? 13.232 -8.719 -10.958 1.00 90.31 72 SER A C 1
ATOM 578 O O . SER A 1 72 ? 12.239 -9.129 -10.361 1.00 90.31 72 SER A O 1
ATOM 580 N N . SER A 1 73 ? 14.452 -9.230 -10.762 1.00 89.69 73 SER A N 1
ATOM 581 C CA . SER A 1 73 ? 14.756 -10.233 -9.729 1.00 89.69 73 SER A CA 1
ATOM 582 C C . SER A 1 73 ? 14.728 -9.651 -8.314 1.00 89.69 73 SER A C 1
ATOM 584 O O . SER A 1 73 ? 14.564 -10.386 -7.344 1.00 89.69 73 SER A O 1
ATOM 586 N N . LYS A 1 74 ? 14.877 -8.328 -8.191 1.00 91.44 74 LYS A N 1
ATOM 587 C CA . LYS A 1 74 ? 14.781 -7.599 -6.927 1.00 91.44 74 LYS A CA 1
ATOM 588 C C . LYS A 1 74 ? 13.360 -7.089 -6.735 1.00 91.44 74 LYS A C 1
ATOM 590 O O . LYS A 1 74 ? 12.854 -6.343 -7.580 1.00 91.44 74 LYS A O 1
ATOM 595 N N . GLU A 1 75 ? 12.742 -7.458 -5.616 1.00 90.88 75 GLU A N 1
ATOM 596 C CA . GLU A 1 75 ? 11.388 -7.026 -5.255 1.00 90.88 75 GLU A CA 1
ATOM 597 C C . GLU A 1 75 ? 11.270 -5.492 -5.207 1.00 90.88 75 GLU A C 1
ATOM 599 O O . GLU A 1 75 ? 10.310 -4.944 -5.750 1.00 90.88 75 GLU A O 1
ATOM 604 N N . SER A 1 76 ? 12.279 -4.819 -4.648 1.00 91.56 76 SER A N 1
ATOM 605 C CA . SER A 1 76 ? 12.427 -3.358 -4.538 1.00 91.56 76 SER A CA 1
ATOM 606 C C . SER A 1 76 ? 12.309 -2.607 -5.873 1.00 91.56 76 SER A C 1
ATOM 608 O O . SER A 1 76 ? 11.884 -1.453 -5.914 1.00 91.56 76 SER A O 1
ATOM 610 N N . LEU A 1 77 ? 12.648 -3.271 -6.984 1.00 94.94 77 LEU A N 1
ATOM 611 C CA . LEU A 1 77 ? 12.686 -2.709 -8.339 1.00 94.94 77 LEU A CA 1
ATOM 612 C C . LEU A 1 77 ? 11.616 -3.298 -9.270 1.00 94.94 77 LEU A C 1
ATOM 614 O O . LEU A 1 77 ? 11.661 -3.118 -10.489 1.00 94.94 77 LEU A O 1
ATOM 618 N N . SER A 1 78 ? 10.649 -4.025 -8.718 1.00 96.19 78 SER A N 1
ATOM 619 C CA . SER A 1 78 ? 9.601 -4.682 -9.493 1.00 96.19 78 SER A CA 1
ATOM 620 C C . SER A 1 78 ? 8.352 -3.806 -9.612 1.00 96.19 78 SER A C 1
ATOM 622 O O . SER A 1 78 ? 7.889 -3.238 -8.624 1.00 96.19 78 SER A O 1
ATOM 624 N N . LEU A 1 79 ? 7.757 -3.736 -10.809 1.00 95.19 79 LEU A N 1
ATOM 625 C CA . LEU A 1 79 ? 6.482 -3.026 -11.024 1.00 95.19 79 LEU A CA 1
ATOM 626 C C . LEU A 1 79 ? 5.319 -3.627 -10.215 1.00 95.19 79 LEU A C 1
ATOM 628 O O . LEU A 1 79 ? 4.394 -2.912 -9.846 1.00 95.19 79 LEU A O 1
ATOM 632 N N . SER A 1 80 ? 5.398 -4.914 -9.871 1.00 94.44 80 SER A N 1
ATOM 633 C CA . SER A 1 80 ? 4.387 -5.615 -9.070 1.00 94.44 80 SER A CA 1
ATOM 634 C C . SER A 1 80 ? 4.616 -5.504 -7.557 1.00 94.44 80 SER A C 1
ATOM 636 O O . SER A 1 80 ? 3.952 -6.200 -6.791 1.00 94.44 80 SER A O 1
ATOM 638 N N . PHE A 1 81 ? 5.556 -4.668 -7.097 1.00 96.94 81 PHE A N 1
ATOM 639 C CA . PHE A 1 81 ? 5.819 -4.489 -5.664 1.00 96.94 81 PHE A CA 1
ATOM 640 C C . PHE A 1 81 ? 4.574 -4.060 -4.871 1.00 96.94 81 PHE A C 1
ATOM 642 O O . PHE A 1 81 ? 4.277 -4.733 -3.883 1.00 96.94 81 PHE A O 1
ATOM 649 N N . PRO A 1 82 ? 3.783 -3.047 -5.291 1.00 97.38 82 PRO A N 1
ATOM 650 C CA . PRO A 1 82 ? 2.604 -2.643 -4.522 1.00 97.38 82 PRO A CA 1
ATOM 651 C C . PRO A 1 82 ? 1.576 -3.766 -4.379 1.00 97.38 82 PRO A C 1
ATOM 653 O O . PRO A 1 82 ? 0.994 -3.938 -3.316 1.00 97.38 82 PRO A O 1
ATOM 656 N N . VAL A 1 83 ? 1.421 -4.601 -5.407 1.00 95.88 83 VAL A N 1
ATOM 657 C CA . VAL A 1 83 ? 0.545 -5.777 -5.350 1.00 95.88 83 VAL A CA 1
ATOM 658 C C . VAL A 1 83 ? 1.033 -6.804 -4.324 1.00 95.88 83 VAL A C 1
ATOM 660 O O . VAL A 1 83 ? 0.237 -7.342 -3.571 1.00 95.88 83 VAL A O 1
ATOM 663 N N . ARG A 1 84 ? 2.337 -7.078 -4.224 1.00 95.31 84 ARG A N 1
ATOM 664 C CA . ARG A 1 84 ? 2.834 -7.967 -3.154 1.00 95.31 84 ARG A CA 1
ATOM 665 C C . ARG A 1 84 ? 2.641 -7.347 -1.770 1.00 95.31 84 ARG A C 1
ATOM 667 O O . ARG A 1 84 ? 2.325 -8.046 -0.807 1.00 95.31 84 ARG A O 1
ATOM 674 N N . LEU A 1 85 ? 2.789 -6.027 -1.680 1.00 96.50 85 LEU A N 1
ATOM 675 C CA . LEU A 1 85 ? 2.539 -5.275 -0.458 1.00 96.50 85 LEU A CA 1
ATOM 676 C C . LEU A 1 85 ? 1.071 -5.355 -0.012 1.00 96.50 85 LEU A C 1
ATOM 678 O O . LEU A 1 85 ? 0.822 -5.378 1.190 1.00 96.50 85 LEU A O 1
ATOM 682 N N . SER A 1 86 ? 0.097 -5.439 -0.930 1.00 97.31 86 SER A N 1
ATOM 683 C CA . SER A 1 86 ? -1.321 -5.569 -0.557 1.00 97.31 86 SER A CA 1
ATOM 684 C C . SER A 1 86 ? -1.588 -6.839 0.241 1.00 97.31 86 SER A C 1
ATOM 686 O O . SER A 1 86 ? -2.275 -6.788 1.262 1.00 97.31 86 SER A O 1
ATOM 688 N N . THR A 1 87 ? -0.967 -7.952 -0.152 1.00 96.75 87 THR A N 1
ATOM 689 C CA . THR A 1 87 ? -1.057 -9.220 0.578 1.00 96.75 87 THR A CA 1
ATOM 690 C C . THR A 1 87 ? -0.435 -9.103 1.975 1.00 96.75 87 THR A C 1
ATOM 692 O O . THR A 1 87 ? -1.005 -9.582 2.957 1.00 96.75 87 THR A O 1
ATOM 695 N N . GLN A 1 88 ? 0.700 -8.401 2.097 1.00 95.75 88 GLN A N 1
ATOM 696 C CA . GLN A 1 88 ? 1.360 -8.140 3.387 1.00 95.75 88 GLN A CA 1
ATOM 697 C C . GLN A 1 88 ? 0.496 -7.253 4.299 1.00 95.75 88 GLN A C 1
ATOM 699 O O . GLN A 1 88 ? 0.352 -7.540 5.489 1.00 95.75 88 GLN A O 1
ATOM 704 N N . LEU A 1 89 ? -0.138 -6.213 3.749 1.00 95.94 89 LEU A N 1
ATOM 705 C CA . LEU A 1 89 ? -1.055 -5.342 4.489 1.00 95.94 89 LEU A CA 1
ATOM 706 C C . LEU A 1 89 ? -2.314 -6.082 4.939 1.00 95.94 89 LEU A C 1
ATOM 708 O O . LEU A 1 89 ? -2.747 -5.910 6.078 1.00 95.94 89 LEU A O 1
ATOM 712 N N . ARG A 1 90 ? -2.879 -6.947 4.090 1.00 97.00 90 ARG A N 1
ATOM 713 C CA . ARG A 1 90 ? -3.997 -7.818 4.471 1.00 97.00 90 ARG A CA 1
ATOM 714 C C . ARG A 1 90 ? -3.616 -8.722 5.643 1.00 97.00 90 ARG A C 1
ATOM 716 O O . ARG A 1 90 ? -4.370 -8.805 6.613 1.00 97.00 90 ARG A O 1
ATOM 723 N N . ALA A 1 91 ? -2.448 -9.363 5.585 1.00 95.50 91 ALA A N 1
ATOM 724 C CA . ALA A 1 91 ? -1.956 -10.202 6.676 1.00 95.50 91 ALA A CA 1
ATOM 725 C C . ALA A 1 91 ? -1.768 -9.398 7.976 1.00 95.50 91 ALA A C 1
ATOM 727 O O . ALA A 1 91 ? -2.179 -9.851 9.041 1.00 95.50 91 ALA A O 1
ATOM 728 N N . LEU A 1 92 ? -1.225 -8.180 7.889 1.00 92.94 92 LEU A N 1
ATOM 729 C CA . LEU A 1 92 ? -1.065 -7.268 9.025 1.00 92.94 92 LEU A CA 1
ATOM 730 C C . LEU A 1 92 ? -2.403 -6.909 9.671 1.00 92.94 92 LEU A C 1
ATOM 732 O O . LEU A 1 92 ? -2.556 -7.048 10.883 1.00 92.94 92 LEU A O 1
ATOM 736 N N . ILE A 1 93 ? -3.368 -6.462 8.868 1.00 93.38 93 ILE A N 1
ATOM 737 C CA . ILE A 1 93 ? -4.696 -6.053 9.343 1.00 93.38 93 ILE A CA 1
ATOM 738 C C . ILE A 1 93 ? -5.453 -7.243 9.939 1.00 93.38 93 ILE A C 1
ATOM 740 O O . ILE A 1 93 ? -6.210 -7.076 10.886 1.00 93.38 93 ILE A O 1
ATOM 744 N N . THR A 1 94 ? -5.235 -8.448 9.410 1.00 94.25 94 THR A N 1
ATOM 745 C CA . THR A 1 94 ? -5.822 -9.680 9.960 1.00 94.25 94 THR A CA 1
ATOM 746 C C . THR A 1 94 ? -5.159 -10.084 11.278 1.00 94.25 94 THR A C 1
ATOM 748 O O . THR A 1 94 ? -5.812 -10.659 12.144 1.00 94.25 94 THR A O 1
ATOM 751 N N . ARG A 1 95 ? -3.863 -9.792 11.440 1.00 92.50 95 ARG A N 1
ATOM 752 C CA . ARG A 1 95 ? -3.092 -10.142 12.637 1.00 92.50 95 ARG A CA 1
ATOM 753 C C . ARG A 1 95 ? -3.452 -9.278 13.844 1.00 92.50 95 ARG A C 1
ATOM 755 O O . ARG A 1 95 ? -3.488 -9.794 14.955 1.00 92.50 95 ARG A O 1
ATOM 762 N N . PHE A 1 96 ? -3.668 -7.982 13.643 1.00 89.56 96 PHE A N 1
ATOM 763 C CA . PHE A 1 96 ? -3.930 -7.042 14.732 1.00 89.56 96 PHE A CA 1
ATOM 764 C C . PHE A 1 96 ? -5.421 -6.767 14.913 1.00 89.56 96 PHE A C 1
ATOM 766 O O . PHE A 1 96 ? -6.194 -6.766 13.958 1.00 89.56 96 PHE A O 1
ATOM 773 N N . SER A 1 97 ? -5.835 -6.474 16.148 1.00 86.12 97 SER A N 1
ATOM 774 C CA . SER A 1 97 ? -7.194 -5.981 16.375 1.00 86.12 97 SER A CA 1
ATOM 775 C C . SER A 1 97 ? -7.396 -4.631 15.681 1.00 86.12 97 SER A C 1
ATOM 777 O O . SER A 1 97 ? -6.477 -3.814 15.585 1.00 86.12 97 SER A O 1
ATOM 779 N N . ARG A 1 98 ? -8.629 -4.358 15.243 1.00 86.75 98 ARG A N 1
ATOM 780 C CA . ARG A 1 98 ? -9.010 -3.048 14.694 1.00 86.75 98 ARG A CA 1
ATOM 781 C C . ARG A 1 98 ? -8.607 -1.919 15.640 1.00 86.75 98 ARG A C 1
ATOM 783 O O . ARG A 1 98 ? -8.025 -0.940 15.193 1.00 86.75 98 ARG A O 1
ATOM 790 N N . GLN A 1 99 ? -8.886 -2.083 16.932 1.00 86.56 99 GLN A N 1
ATOM 791 C CA . GLN A 1 99 ? -8.600 -1.089 17.963 1.00 86.56 99 GLN A CA 1
ATOM 792 C C . GLN A 1 99 ? -7.102 -0.782 18.058 1.00 86.56 99 GLN A C 1
ATOM 794 O O . GLN A 1 99 ? -6.733 0.377 18.230 1.00 86.56 99 GLN A O 1
ATOM 799 N N . ALA A 1 100 ? -6.240 -1.794 17.889 1.00 84.19 100 ALA A N 1
ATOM 800 C CA . ALA A 1 100 ? -4.793 -1.607 17.927 1.00 84.19 100 ALA A CA 1
ATOM 801 C C . ALA A 1 100 ? -4.267 -0.728 16.778 1.00 84.19 100 ALA A C 1
ATOM 803 O O . ALA A 1 100 ? -3.247 -0.061 16.933 1.00 84.19 100 ALA A O 1
ATOM 804 N N . ILE A 1 101 ? -4.970 -0.704 15.643 1.00 82.81 101 ILE A N 1
ATOM 805 C CA . ILE A 1 101 ? -4.653 0.151 14.493 1.00 82.81 101 ILE A CA 1
ATOM 806 C C . ILE A 1 101 ? -5.346 1.514 14.646 1.00 82.81 101 ILE A C 1
ATOM 808 O O . ILE A 1 101 ? -4.728 2.554 14.462 1.00 82.81 101 ILE A O 1
ATOM 812 N N . GLU A 1 102 ? -6.623 1.522 15.015 1.00 84.94 102 GLU A N 1
ATOM 813 C CA . GLU A 1 102 ? -7.486 2.708 15.059 1.00 84.94 102 GLU A CA 1
ATOM 814 C C . GLU A 1 102 ? -7.032 3.783 16.055 1.00 84.94 102 GLU A C 1
ATOM 816 O O . GLU A 1 102 ? -7.152 4.975 15.776 1.00 84.94 102 GLU A O 1
ATOM 821 N N . ILE A 1 103 ? -6.477 3.373 17.194 1.00 83.81 103 ILE A N 1
ATOM 822 C CA . ILE A 1 103 ? -6.061 4.264 18.287 1.00 83.81 103 ILE A CA 1
ATOM 823 C C . ILE A 1 103 ? -5.005 5.309 17.890 1.00 83.81 103 ILE A C 1
ATOM 825 O O . ILE A 1 103 ? -4.881 6.338 18.551 1.00 83.81 103 ILE A O 1
ATOM 829 N N . HIS A 1 104 ? -4.278 5.085 16.792 1.00 80.75 104 HIS A N 1
ATOM 830 C CA . HIS A 1 104 ? -3.295 6.033 16.248 1.00 80.75 104 HIS A CA 1
ATOM 831 C C . HIS A 1 104 ? -3.930 7.173 15.434 1.00 80.75 104 HIS A C 1
ATOM 833 O O . HIS A 1 104 ? -3.246 8.122 15.047 1.00 80.75 104 HIS A O 1
ATOM 839 N N . GLY A 1 105 ? -5.238 7.107 15.173 1.00 87.69 105 GLY A N 1
ATOM 840 C CA . GLY A 1 105 ? -6.010 8.181 14.553 1.00 87.69 105 GLY A CA 1
ATOM 841 C C . GLY A 1 105 ? -5.660 8.446 13.085 1.00 87.69 105 GLY A C 1
ATOM 842 O O . GLY A 1 105 ? -5.316 7.545 12.321 1.00 87.69 105 GLY A O 1
ATOM 843 N N . SER A 1 106 ? -5.763 9.706 12.659 1.00 89.50 106 SER A N 1
ATOM 844 C CA . SER A 1 106 ? -5.652 10.090 11.243 1.00 89.50 106 SER A CA 1
ATOM 845 C C . SER A 1 106 ? -4.278 9.806 10.621 1.00 89.50 106 SER A C 1
ATOM 847 O O . SER A 1 106 ? -4.183 9.577 9.417 1.00 89.50 106 SER A O 1
ATOM 849 N N . GLY A 1 107 ? -3.207 9.759 11.419 1.00 92.00 107 GLY A N 1
ATOM 850 C CA . GLY A 1 107 ? -1.846 9.548 10.920 1.00 92.00 107 GLY A CA 1
ATOM 851 C C . GLY A 1 107 ? -1.618 8.166 10.300 1.00 92.00 107 GLY A C 1
ATOM 852 O O . GLY A 1 107 ? -0.895 8.061 9.306 1.00 92.00 107 GLY A O 1
ATOM 853 N N . ILE A 1 108 ? -2.218 7.112 10.862 1.00 93.25 108 ILE A N 1
ATOM 854 C CA . ILE A 1 108 ? -2.142 5.753 10.300 1.00 93.25 108 ILE A CA 1
ATOM 855 C C . ILE A 1 108 ? -3.167 5.564 9.177 1.00 93.25 108 ILE A C 1
ATOM 857 O O . ILE A 1 108 ? -2.861 4.921 8.175 1.00 93.25 108 ILE A O 1
ATOM 861 N N . GLN A 1 109 ? -4.344 6.190 9.302 1.00 94.31 109 GLN A N 1
ATOM 862 C CA . GLN A 1 109 ? -5.379 6.193 8.265 1.00 94.31 109 GLN A CA 1
ATOM 863 C C . GLN A 1 109 ? -4.840 6.780 6.958 1.00 94.31 109 GLN A C 1
ATOM 865 O O . GLN A 1 109 ? -4.979 6.152 5.912 1.00 94.31 109 GLN A O 1
ATOM 870 N N . GLN A 1 110 ? -4.133 7.913 7.037 1.00 95.94 110 GLN A N 1
ATOM 871 C CA . GLN A 1 110 ? -3.473 8.547 5.896 1.00 95.94 110 GLN A CA 1
ATOM 872 C C . GLN A 1 110 ? -2.479 7.603 5.208 1.00 95.94 110 GLN A C 1
ATOM 874 O O . GLN A 1 110 ? -2.505 7.454 3.989 1.00 95.94 110 GLN A O 1
ATOM 879 N N . LYS A 1 111 ? -1.618 6.925 5.980 1.00 96.38 111 LYS A N 1
ATOM 880 C CA . LYS A 1 111 ? -0.622 5.991 5.425 1.00 96.38 111 LYS A CA 1
ATOM 881 C C . LYS A 1 111 ? -1.290 4.811 4.731 1.00 96.38 111 LYS A C 1
ATOM 883 O O . LYS A 1 111 ? -0.900 4.448 3.625 1.00 96.38 111 LYS A O 1
ATOM 888 N N . LEU A 1 112 ? -2.302 4.219 5.365 1.00 96.88 112 LEU A N 1
ATOM 889 C CA . LEU A 1 112 ? -3.063 3.112 4.789 1.00 96.88 112 LEU A CA 1
ATOM 890 C C . LEU A 1 112 ? -3.822 3.539 3.528 1.00 96.88 112 LEU A C 1
ATOM 892 O O . LEU A 1 112 ? -3.865 2.767 2.570 1.00 96.88 112 LEU A O 1
ATOM 896 N N . PHE A 1 113 ? -4.370 4.757 3.497 1.00 97.62 113 PHE A N 1
ATOM 897 C CA . PHE A 1 113 ? -4.961 5.335 2.295 1.00 97.62 113 PHE A CA 1
ATOM 898 C C . PHE A 1 113 ? -3.928 5.450 1.169 1.00 97.62 113 PHE A C 1
ATOM 900 O O . PHE A 1 113 ? -4.152 4.885 0.106 1.00 97.62 113 PHE A O 1
ATOM 907 N N . GLU A 1 114 ? -2.779 6.092 1.396 1.00 98.19 114 GLU A N 1
ATOM 908 C CA . GLU A 1 114 ? -1.747 6.284 0.361 1.00 98.19 114 GLU A CA 1
ATOM 909 C C . GLU A 1 114 ? -1.207 4.954 -0.189 1.00 98.19 114 GLU A C 1
ATOM 911 O O . GLU A 1 114 ? -0.993 4.801 -1.397 1.00 98.19 114 GLU A O 1
ATOM 916 N N . LEU A 1 115 ? -1.040 3.964 0.692 1.00 98.38 115 LEU A N 1
ATOM 917 C CA . LEU A 1 115 ? -0.696 2.594 0.321 1.00 98.38 115 LEU A CA 1
ATOM 918 C C . LEU A 1 115 ? -1.768 1.981 -0.589 1.00 98.38 115 LEU A C 1
ATOM 920 O O . LEU A 1 115 ? -1.458 1.506 -1.681 1.00 98.38 115 LEU A O 1
ATOM 924 N N . THR A 1 116 ? -3.027 2.021 -0.152 1.00 98.06 116 THR A N 1
ATOM 925 C CA . THR A 1 116 ? -4.170 1.415 -0.853 1.00 98.06 116 THR A CA 1
ATOM 926 C C . THR A 1 116 ? -4.452 2.110 -2.189 1.00 98.06 116 THR A C 1
ATOM 928 O O . THR A 1 116 ? -4.722 1.442 -3.187 1.00 98.06 116 THR A O 1
ATOM 931 N N . ASP A 1 117 ? -4.306 3.434 -2.249 1.00 98.25 117 ASP A N 1
ATOM 932 C CA . ASP A 1 117 ? -4.435 4.239 -3.465 1.00 98.25 117 ASP A CA 1
ATOM 933 C C . ASP A 1 117 ? -3.380 3.859 -4.513 1.00 98.25 117 ASP A C 1
ATOM 935 O O . ASP A 1 117 ? -3.704 3.654 -5.689 1.00 98.25 117 ASP A O 1
ATOM 939 N N . THR A 1 118 ? -2.127 3.706 -4.070 1.00 98.12 118 THR A N 1
ATOM 940 C CA . THR A 1 118 ? -1.007 3.295 -4.925 1.00 98.12 118 THR A CA 1
ATOM 941 C C . THR A 1 118 ? -1.191 1.866 -5.431 1.00 98.12 118 THR A C 1
ATOM 943 O O . THR A 1 118 ? -0.962 1.601 -6.610 1.00 98.12 118 THR A O 1
ATOM 946 N N . ILE A 1 119 ? -1.662 0.955 -4.573 1.00 97.94 119 ILE A N 1
ATOM 947 C CA . ILE A 1 119 ? -2.006 -0.422 -4.954 1.00 97.94 119 ILE A CA 1
ATOM 948 C C . ILE A 1 119 ? -3.054 -0.418 -6.067 1.00 97.94 119 ILE A C 1
ATOM 950 O O . ILE A 1 119 ? -2.838 -1.047 -7.101 1.00 97.94 119 ILE A O 1
ATOM 954 N N . ALA A 1 120 ? -4.145 0.333 -5.899 1.00 97.06 120 ALA A N 1
ATOM 955 C CA . ALA A 1 120 ? -5.198 0.435 -6.906 1.00 97.06 120 ALA A CA 1
ATOM 956 C C . ALA A 1 120 ? -4.654 0.906 -8.260 1.00 97.06 120 ALA A C 1
ATOM 958 O O . ALA A 1 120 ? -4.947 0.296 -9.287 1.00 97.06 120 ALA A O 1
ATOM 959 N N . ASN A 1 121 ? -3.812 1.948 -8.260 1.00 96.44 121 ASN A N 1
ATOM 960 C CA . ASN A 1 121 ? -3.182 2.453 -9.481 1.00 96.44 121 ASN A CA 1
ATOM 961 C C . ASN A 1 121 ? -2.373 1.365 -10.192 1.00 96.44 121 ASN A C 1
ATOM 963 O O . ASN A 1 121 ? -2.459 1.236 -11.412 1.00 96.44 121 ASN A O 1
ATOM 967 N N . VAL A 1 122 ? -1.611 0.558 -9.451 1.00 96.19 122 VAL A N 1
ATOM 968 C CA . VAL A 1 122 ? -0.834 -0.541 -10.040 1.00 96.19 122 VAL A CA 1
ATOM 969 C C . VAL A 1 122 ? -1.731 -1.656 -10.562 1.00 96.19 122 VAL A C 1
ATOM 971 O O . VAL A 1 122 ? -1.463 -2.166 -11.641 1.00 96.19 122 VAL A O 1
ATOM 974 N N . ILE A 1 123 ? -2.816 -2.015 -9.872 1.00 95.25 123 ILE A N 1
ATOM 975 C CA . ILE A 1 123 ? -3.755 -3.031 -10.379 1.00 95.25 123 ILE A CA 1
ATOM 976 C C . ILE A 1 123 ? -4.394 -2.573 -11.697 1.00 95.25 123 ILE A C 1
ATOM 978 O O . ILE A 1 123 ? -4.509 -3.370 -12.624 1.00 95.25 123 ILE A O 1
ATOM 982 N N . ILE A 1 124 ? -4.769 -1.295 -11.793 1.00 93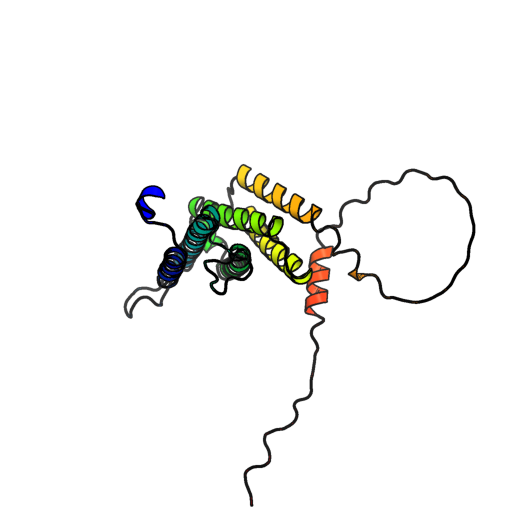.25 124 ILE A N 1
ATOM 983 C CA . ILE A 1 124 ? -5.369 -0.708 -13.000 1.00 93.25 124 ILE A CA 1
ATOM 984 C C . ILE A 1 124 ? -4.363 -0.661 -14.162 1.00 93.25 124 ILE A C 1
ATOM 986 O O . ILE A 1 124 ? -4.740 -0.870 -15.312 1.00 93.25 124 ILE A O 1
ATOM 990 N N . THR A 1 125 ? -3.088 -0.372 -13.882 1.00 92.06 125 THR A N 1
ATOM 991 C CA . THR A 1 125 ? -2.087 -0.065 -14.922 1.00 92.06 125 THR A CA 1
ATOM 992 C C . THR A 1 125 ? -1.156 -1.218 -15.281 1.00 92.06 125 THR A C 1
ATOM 994 O O . THR A 1 125 ? -0.618 -1.232 -16.387 1.00 92.06 125 THR A O 1
ATOM 997 N N . VAL A 1 126 ? -0.943 -2.179 -14.380 1.00 90.88 126 VAL A N 1
ATOM 998 C CA . VAL A 1 126 ? -0.022 -3.306 -14.568 1.00 90.88 126 VAL A CA 1
ATOM 999 C C . VAL A 1 126 ? -0.830 -4.592 -14.739 1.00 90.88 126 VAL A C 1
ATOM 1001 O O . VAL A 1 126 ? -1.327 -5.136 -13.747 1.00 90.88 126 VAL A O 1
ATOM 1004 N N . PRO A 1 127 ? -0.925 -5.134 -15.968 1.00 86.62 127 PRO A N 1
ATOM 1005 C CA . PRO A 1 127 ? -1.648 -6.372 -16.222 1.00 86.62 127 PRO A CA 1
ATOM 1006 C C . PRO A 1 127 ? -1.117 -7.531 -15.373 1.00 86.62 127 PRO A C 1
ATOM 1008 O O . PRO A 1 127 ? 0.089 -7.653 -15.136 1.00 86.62 127 PRO A O 1
ATOM 1011 N N . ALA A 1 128 ? -2.019 -8.386 -14.903 1.00 88.25 128 ALA A N 1
ATOM 1012 C CA . ALA A 1 128 ? -1.640 -9.661 -14.309 1.00 88.25 128 ALA A CA 1
ATOM 1013 C C . ALA A 1 128 ? -1.384 -10.702 -15.409 1.00 88.25 128 ALA A C 1
ATOM 1015 O O . ALA A 1 128 ? -1.911 -10.584 -16.516 1.00 88.25 128 ALA A O 1
ATOM 1016 N N . ALA A 1 129 ? -0.598 -11.735 -15.105 1.00 88.31 129 ALA A N 1
ATOM 1017 C CA . ALA A 1 129 ? -0.314 -12.796 -16.068 1.00 88.31 129 ALA A CA 1
ATOM 1018 C C . ALA A 1 129 ? -1.525 -13.716 -16.285 1.00 88.31 129 ALA A C 1
ATOM 1020 O O . ALA A 1 129 ? -1.653 -14.344 -17.334 1.00 88.31 129 ALA A O 1
ATOM 1021 N N . THR A 1 130 ? -2.409 -13.812 -15.288 1.00 89.31 130 THR A N 1
ATOM 1022 C CA . THR A 1 130 ? -3.579 -14.694 -15.317 1.00 89.31 130 THR A CA 1
ATOM 1023 C C . THR A 1 130 ? -4.808 -14.017 -14.718 1.00 89.31 130 THR A C 1
ATOM 1025 O O . THR A 1 130 ? -4.699 -13.130 -13.872 1.00 89.31 130 THR A O 1
ATOM 1028 N N . VAL A 1 131 ? -5.995 -14.492 -15.104 1.00 88.38 131 VAL A N 1
ATOM 1029 C CA . VAL A 1 131 ? -7.274 -14.048 -14.520 1.00 88.38 131 VAL A CA 1
ATOM 1030 C C . VAL A 1 131 ? -7.322 -14.320 -13.014 1.00 88.38 131 VAL A C 1
ATOM 1032 O O . VAL A 1 131 ? -7.801 -13.482 -12.255 1.00 88.38 131 VAL A O 1
ATOM 1035 N N . GLN A 1 132 ? -6.784 -15.460 -12.571 1.00 89.69 132 GLN A N 1
ATOM 1036 C CA . GLN A 1 132 ? -6.724 -15.818 -11.152 1.00 89.69 132 GLN A CA 1
ATOM 1037 C C . GLN A 1 132 ? -5.860 -14.839 -10.355 1.00 89.69 132 GLN A C 1
ATOM 1039 O O . GLN A 1 132 ? -6.224 -14.443 -9.250 1.00 89.69 132 GLN A O 1
ATOM 1044 N N . GLU A 1 133 ? -4.725 -14.428 -10.922 1.00 91.31 133 GLU A N 1
ATOM 1045 C CA . GLU A 1 133 ? -3.880 -13.415 -10.306 1.00 91.31 133 GLU A CA 1
ATOM 1046 C C . GLU A 1 133 ? -4.631 -12.082 -10.216 1.00 91.31 133 GLU A C 1
ATOM 1048 O O . GLU A 1 133 ? -4.716 -11.527 -9.125 1.00 91.31 133 GLU A O 1
ATOM 1053 N N . THR A 1 134 ? -5.262 -11.612 -11.300 1.00 91.31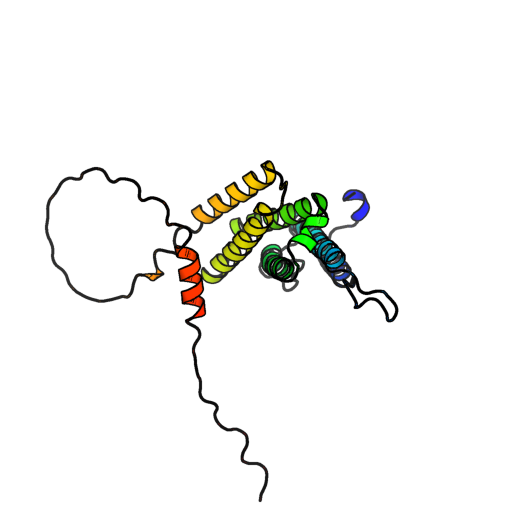 134 THR A N 1
ATOM 1054 C CA . THR A 1 134 ? -6.115 -10.410 -11.271 1.00 91.31 134 THR A CA 1
ATOM 1055 C C . THR A 1 134 ? -7.171 -10.483 -10.168 1.00 91.31 134 THR A C 1
ATOM 1057 O O . THR A 1 134 ? -7.314 -9.534 -9.399 1.00 91.31 134 THR A O 1
ATOM 1060 N N . ALA A 1 135 ? -7.885 -11.607 -10.057 1.00 90.81 135 ALA A N 1
ATOM 1061 C CA . ALA A 1 135 ? -8.911 -11.802 -9.038 1.00 90.81 135 ALA A CA 1
ATOM 1062 C C . ALA A 1 135 ? -8.333 -11.686 -7.619 1.00 90.81 135 ALA A C 1
ATOM 1064 O O . ALA A 1 135 ? -8.903 -10.983 -6.790 1.00 90.81 135 ALA A O 1
ATOM 1065 N N . GLY A 1 136 ? -7.169 -12.293 -7.359 1.00 93.44 136 GLY A N 1
ATOM 1066 C CA . GLY A 1 136 ? -6.467 -12.161 -6.079 1.00 93.44 136 GLY A CA 1
ATOM 1067 C C . GLY A 1 136 ? -6.063 -10.717 -5.762 1.00 93.44 136 GLY A C 1
ATOM 1068 O O . GLY A 1 136 ? -6.270 -10.252 -4.643 1.00 93.44 136 GLY A O 1
ATOM 1069 N N . ARG A 1 137 ? -5.563 -9.969 -6.757 1.00 94.50 137 ARG A N 1
ATOM 1070 C CA . ARG A 1 137 ? -5.205 -8.547 -6.595 1.00 94.50 137 ARG A CA 1
ATOM 1071 C C . ARG A 1 137 ? -6.419 -7.691 -6.222 1.00 94.50 137 ARG A C 1
ATOM 1073 O O . ARG A 1 137 ? -6.342 -6.858 -5.320 1.00 94.50 137 ARG A O 1
ATOM 1080 N N . VAL A 1 138 ? -7.540 -7.893 -6.917 1.00 93.75 138 VAL A N 1
ATOM 1081 C CA . VAL A 1 138 ? -8.797 -7.169 -6.666 1.00 93.75 138 VAL A CA 1
ATOM 1082 C C . VAL A 1 138 ? -9.390 -7.547 -5.308 1.00 93.75 138 VAL A C 1
ATOM 1084 O O . VAL A 1 138 ? -9.905 -6.677 -4.606 1.00 93.75 138 VAL A O 1
ATOM 1087 N N . ASP A 1 139 ? -9.293 -8.812 -4.908 1.00 94.75 139 ASP A N 1
ATOM 1088 C CA . ASP A 1 139 ? -9.757 -9.288 -3.606 1.00 94.75 139 ASP A CA 1
ATOM 1089 C C . ASP A 1 139 ? -8.948 -8.669 -2.449 1.00 94.75 139 ASP A C 1
ATOM 1091 O O . ASP A 1 139 ? -9.528 -8.123 -1.503 1.00 94.75 139 ASP A O 1
ATOM 1095 N N . ASP A 1 140 ? -7.614 -8.663 -2.548 1.00 96.44 140 ASP A N 1
ATOM 1096 C CA . ASP A 1 140 ? -6.731 -7.967 -1.602 1.00 96.44 140 ASP A CA 1
ATOM 1097 C C . ASP A 1 140 ? -7.117 -6.487 -1.478 1.00 96.44 140 ASP A C 1
ATOM 1099 O O . ASP A 1 140 ? -7.351 -5.995 -0.372 1.00 96.44 140 ASP A O 1
ATOM 1103 N N . PHE A 1 141 ? -7.263 -5.788 -2.606 1.00 96.44 141 PHE A N 1
ATOM 1104 C CA . PHE A 1 141 ? -7.676 -4.385 -2.624 1.00 96.44 141 PHE A CA 1
ATOM 1105 C C . PHE A 1 141 ? -9.053 -4.168 -1.976 1.00 96.44 141 PHE A C 1
ATOM 1107 O O . PHE A 1 141 ? -9.211 -3.276 -1.140 1.00 96.44 141 PHE A O 1
ATOM 1114 N N . THR A 1 142 ? -10.032 -5.019 -2.294 1.00 95.62 142 THR A N 1
ATOM 1115 C CA . THR A 1 142 ? -11.396 -4.955 -1.741 1.00 95.62 142 THR A CA 1
ATOM 1116 C C . THR A 1 142 ? -11.401 -5.131 -0.222 1.00 95.62 142 THR A C 1
ATOM 1118 O O . THR A 1 142 ? -12.151 -4.463 0.494 1.00 95.62 142 THR A O 1
ATOM 1121 N N . PHE A 1 143 ? -10.531 -5.996 0.299 1.00 97.00 143 PHE A N 1
ATOM 1122 C CA . PHE A 1 143 ? -10.352 -6.152 1.738 1.00 97.00 143 PHE A CA 1
ATOM 1123 C C . PHE A 1 143 ? -9.784 -4.883 2.387 1.00 97.00 143 PHE A C 1
ATOM 1125 O O . PHE A 1 143 ? -10.317 -4.428 3.401 1.00 97.00 143 PHE A O 1
ATOM 1132 N N . LEU A 1 144 ? -8.743 -4.284 1.797 1.00 97.19 144 LEU A N 1
ATOM 1133 C CA . LEU A 1 144 ? -8.098 -3.081 2.340 1.00 97.19 144 LEU A CA 1
ATOM 1134 C C . LEU A 1 144 ? -9.059 -1.888 2.405 1.00 97.19 144 LEU A C 1
ATOM 1136 O O . LEU A 1 144 ? -9.145 -1.228 3.443 1.00 97.19 144 LEU A O 1
ATOM 1140 N N . ILE A 1 145 ? -9.832 -1.641 1.343 1.00 96.00 145 ILE A N 1
ATOM 1141 C CA . ILE A 1 145 ? -10.838 -0.568 1.354 1.00 96.00 145 ILE A CA 1
ATOM 1142 C C . ILE A 1 145 ? -11.955 -0.861 2.360 1.00 96.00 145 ILE A C 1
ATOM 1144 O O . ILE A 1 145 ? -12.403 0.047 3.055 1.00 96.00 145 ILE A O 1
ATOM 1148 N N . GLY A 1 146 ? -12.371 -2.126 2.501 1.00 95.19 146 GLY A N 1
ATOM 1149 C CA . GLY A 1 146 ? -13.371 -2.531 3.488 1.00 95.19 146 GLY A CA 1
ATOM 1150 C C . GLY A 1 146 ? -12.905 -2.239 4.913 1.00 95.19 146 GLY A C 1
ATOM 1151 O O . GLY A 1 146 ? -13.671 -1.719 5.727 1.00 95.19 146 GLY A O 1
ATOM 1152 N N . PHE A 1 147 ? -11.626 -2.495 5.195 1.00 95.12 147 PHE A N 1
ATOM 1153 C CA . PHE A 1 147 ? -11.006 -2.111 6.455 1.00 95.12 147 PHE A CA 1
ATOM 1154 C C . PHE A 1 147 ? -10.990 -0.586 6.639 1.00 95.12 147 PHE A C 1
ATOM 1156 O O . PHE A 1 147 ? -11.571 -0.102 7.609 1.00 95.12 147 PHE A O 1
ATOM 1163 N N . LEU A 1 148 ? -10.424 0.180 5.702 1.00 94.75 148 LEU A N 1
ATOM 1164 C CA . LEU A 1 148 ? -10.3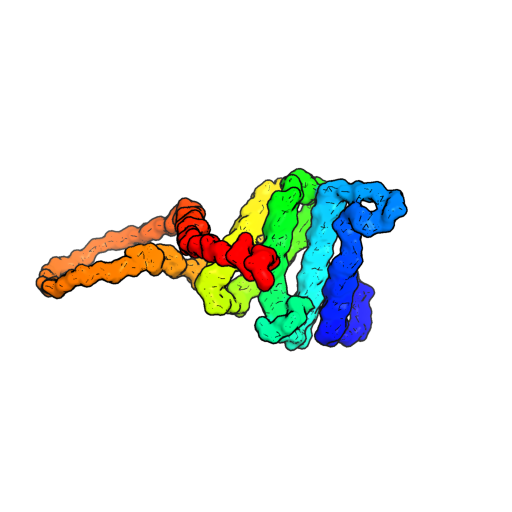59 1.648 5.784 1.00 94.75 148 LEU A CA 1
ATOM 1165 C C . LEU A 1 148 ? -11.734 2.288 6.004 1.00 94.75 148 LEU A C 1
ATOM 1167 O O . LEU A 1 148 ? -11.910 3.125 6.885 1.00 94.75 148 LEU A O 1
ATOM 1171 N N . PHE A 1 149 ? -12.741 1.835 5.262 1.00 94.62 149 PHE A N 1
ATOM 1172 C CA . PHE A 1 149 ? -14.100 2.373 5.327 1.00 94.62 149 PHE A CA 1
ATOM 1173 C C . PHE A 1 149 ? -14.814 2.098 6.641 1.00 94.62 149 PHE A C 1
ATOM 1175 O O . PHE A 1 149 ? -15.812 2.760 6.933 1.00 94.62 149 PHE A O 1
ATOM 1182 N N . SER A 1 150 ? -14.317 1.132 7.404 1.00 93.19 150 SER A N 1
ATOM 1183 C CA . SER A 1 150 ? -14.847 0.779 8.712 1.00 93.19 150 SER A CA 1
ATOM 1184 C C . SER A 1 150 ? -14.130 1.491 9.865 1.00 93.19 150 SER A C 1
ATOM 1186 O O . SER A 1 150 ? -14.546 1.328 11.009 1.00 93.19 150 SER A O 1
ATOM 1188 N N . LEU A 1 151 ? -13.072 2.265 9.597 1.00 90.75 151 LEU A N 1
ATOM 1189 C CA . LEU A 1 151 ? -12.428 3.109 10.604 1.00 90.75 151 LEU A CA 1
ATOM 1190 C C . LEU A 1 151 ? -13.291 4.352 10.891 1.00 90.75 151 LEU A C 1
ATOM 1192 O O . LEU A 1 151 ? -13.861 4.933 9.959 1.00 90.75 151 LEU A O 1
ATOM 1196 N N . PRO A 1 152 ? -13.394 4.787 12.158 1.00 89.44 152 PRO A N 1
ATOM 1197 C CA . PRO A 1 152 ? -14.107 6.008 12.497 1.00 89.44 152 PRO A CA 1
ATOM 1198 C C . PRO A 1 152 ? -13.389 7.223 11.918 1.00 89.44 152 PRO A C 1
ATOM 1200 O O . PRO A 1 152 ? -12.158 7.277 11.862 1.00 89.44 152 PRO A O 1
ATOM 1203 N N . SER A 1 153 ? -14.181 8.213 11.509 1.00 88.19 153 SER A N 1
ATOM 1204 C CA . SER A 1 153 ? -13.686 9.489 10.983 1.00 88.19 153 SER A CA 1
ATOM 1205 C C . SER A 1 153 ? -12.734 9.359 9.786 1.00 88.19 153 SER A C 1
ATOM 1207 O O . SER A 1 153 ? -11.952 10.273 9.541 1.00 88.19 153 SER A O 1
ATOM 1209 N N . PHE A 1 154 ? -12.800 8.251 9.034 1.00 92.50 154 PHE A N 1
ATOM 1210 C CA . PHE A 1 154 ? -12.049 8.123 7.787 1.00 92.50 154 PHE A CA 1
ATOM 1211 C C . PHE A 1 154 ? -12.482 9.212 6.803 1.00 92.50 154 PHE A C 1
ATOM 1213 O O . PHE A 1 154 ? -13.683 9.421 6.598 1.00 92.50 154 PHE A O 1
ATOM 1220 N N . ASP A 1 155 ? -11.500 9.891 6.216 1.00 95.31 155 ASP A N 1
ATOM 1221 C CA . ASP A 1 155 ? -11.711 11.095 5.423 1.00 95.31 155 ASP A CA 1
ATOM 1222 C C . ASP A 1 155 ? -12.686 10.849 4.245 1.00 95.31 155 ASP A C 1
ATOM 1224 O O . ASP A 1 155 ? -12.492 9.906 3.467 1.00 9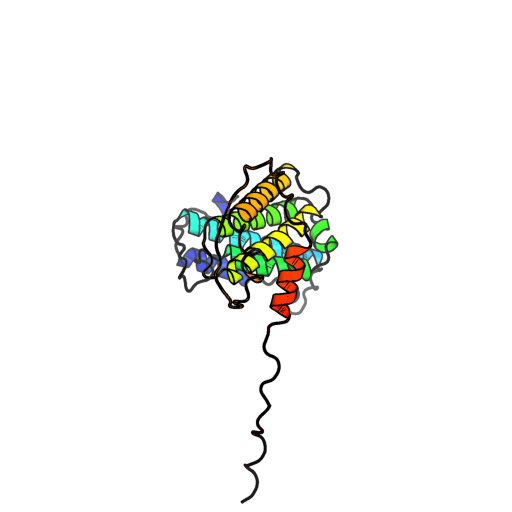5.31 155 ASP A O 1
ATOM 1228 N N . PRO A 1 156 ? -13.753 11.664 4.097 1.00 94.69 156 PRO A N 1
ATOM 1229 C CA . PRO A 1 156 ? -14.743 11.474 3.037 1.00 94.69 156 PRO A CA 1
ATOM 1230 C C . PRO A 1 156 ? -14.167 11.599 1.623 1.00 94.69 156 PRO A C 1
ATOM 1232 O O . PRO A 1 156 ? -14.548 10.832 0.746 1.00 94.69 156 PRO A O 1
ATOM 1235 N N . VAL A 1 157 ? -13.212 12.507 1.397 1.00 96.94 157 VAL A N 1
ATOM 1236 C CA . VAL A 1 157 ? -12.601 12.694 0.072 1.00 96.94 157 VAL A CA 1
ATOM 1237 C C . VAL A 1 157 ? -11.765 11.469 -0.294 1.00 96.94 157 VAL A C 1
ATOM 1239 O O . VAL A 1 157 ? -11.842 10.963 -1.412 1.00 96.94 157 VAL A O 1
ATOM 1242 N N . GLN A 1 158 ? -10.999 10.938 0.660 1.00 97.00 158 GLN A N 1
ATOM 1243 C CA . GLN A 1 158 ? -10.241 9.696 0.475 1.00 97.00 158 GLN A CA 1
ATOM 1244 C C . GLN A 1 158 ? -11.145 8.498 0.200 1.00 97.00 158 GLN A C 1
ATOM 1246 O O . GLN A 1 158 ? -10.820 7.647 -0.633 1.00 97.00 158 GLN A O 1
ATOM 1251 N N . ARG A 1 159 ? -12.294 8.435 0.878 1.00 96.94 159 ARG A N 1
ATOM 1252 C CA . ARG A 1 159 ? -13.317 7.420 0.626 1.00 96.94 159 ARG A CA 1
ATOM 1253 C C . ARG A 1 159 ? -13.821 7.488 -0.811 1.00 96.94 159 ARG A C 1
ATOM 1255 O O . ARG A 1 159 ? -13.805 6.455 -1.480 1.00 96.94 159 ARG A O 1
ATOM 1262 N N . ASP A 1 160 ? -14.185 8.673 -1.285 1.00 97.12 160 ASP A N 1
ATOM 1263 C CA . ASP A 1 160 ? -14.680 8.871 -2.649 1.00 97.12 160 ASP A CA 1
ATOM 1264 C C . ASP A 1 160 ? -13.620 8.475 -3.689 1.00 97.12 160 ASP A C 1
ATOM 1266 O O . ASP A 1 160 ? -13.921 7.792 -4.668 1.00 97.12 160 ASP A O 1
ATOM 1270 N N . ILE A 1 161 ? -12.347 8.825 -3.466 1.00 97.81 161 ILE A N 1
ATOM 1271 C CA . ILE A 1 161 ? -11.239 8.421 -4.348 1.00 97.81 161 ILE A CA 1
ATOM 1272 C C . ILE A 1 161 ? -11.159 6.893 -4.461 1.00 97.81 161 ILE A C 1
ATOM 1274 O O . ILE A 1 161 ? -11.109 6.355 -5.569 1.00 97.81 161 ILE A O 1
ATOM 1278 N N . LEU A 1 162 ? -11.170 6.175 -3.335 1.00 96.62 162 LEU A N 1
ATOM 1279 C CA . LEU A 1 162 ? -11.067 4.713 -3.336 1.00 96.62 162 LEU A CA 1
ATOM 1280 C C . LEU A 1 162 ? -12.309 4.034 -3.929 1.00 96.62 162 LEU A C 1
ATOM 1282 O O . LEU A 1 162 ? -12.172 3.008 -4.598 1.00 96.62 162 LEU A O 1
ATOM 1286 N N . GLN A 1 163 ? -13.501 4.603 -3.731 1.00 96.00 163 GLN A N 1
ATOM 1287 C CA . GLN A 1 163 ? -14.736 4.120 -4.357 1.00 96.00 163 GLN A CA 1
ATOM 1288 C C . GLN A 1 163 ? -14.679 4.243 -5.880 1.00 96.00 163 GLN A C 1
ATOM 1290 O O . GLN A 1 163 ? -14.893 3.250 -6.571 1.00 96.00 163 GLN A O 1
ATOM 1295 N N . ASN A 1 164 ? -14.270 5.402 -6.400 1.00 96.19 164 ASN A N 1
ATOM 1296 C CA . ASN A 1 164 ? -14.103 5.605 -7.841 1.00 96.19 164 ASN A CA 1
ATOM 1297 C C . ASN A 1 164 ? -13.122 4.591 -8.453 1.00 96.19 164 ASN A C 1
ATOM 1299 O O . ASN A 1 164 ? -13.348 4.074 -9.547 1.00 96.19 164 ASN A O 1
ATOM 1303 N N . LYS A 1 165 ? -12.032 4.257 -7.750 1.00 94.50 165 LYS A N 1
ATOM 1304 C CA . LYS A 1 165 ? -11.081 3.236 -8.222 1.00 94.50 165 LYS A CA 1
ATOM 1305 C C . LYS A 1 165 ? -11.657 1.827 -8.187 1.00 94.50 165 LYS A C 1
ATOM 1307 O O . LYS A 1 165 ? -11.370 1.038 -9.085 1.00 94.50 165 LYS A O 1
ATOM 1312 N N . LEU A 1 166 ? -12.46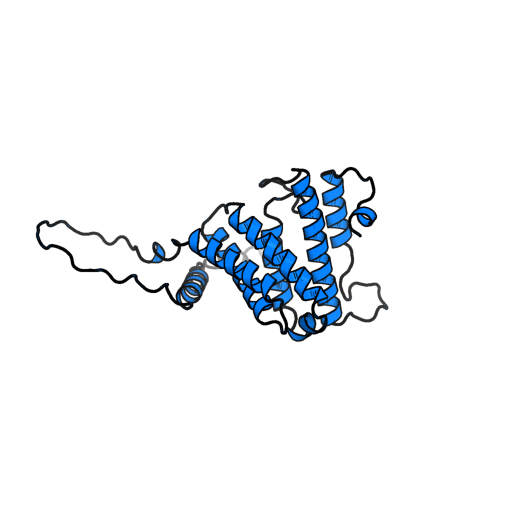8 1.504 -7.181 1.00 92.69 166 LEU A N 1
ATOM 1313 C CA . LEU A 1 166 ? -13.176 0.228 -7.131 1.00 92.69 166 LEU A CA 1
ATOM 1314 C C . LEU A 1 166 ? -14.143 0.090 -8.313 1.00 92.69 166 LEU A C 1
ATOM 1316 O O . LEU A 1 166 ? -14.150 -0.952 -8.963 1.00 92.69 166 LEU A O 1
ATOM 1320 N N . GLU A 1 167 ? -14.910 1.134 -8.621 1.00 92.00 167 GLU A N 1
ATOM 1321 C CA . GLU A 1 167 ? -15.822 1.157 -9.771 1.00 92.00 167 GLU A CA 1
ATOM 1322 C C . GLU A 1 167 ? -15.066 1.000 -11.095 1.00 92.00 167 GLU A C 1
ATOM 1324 O O . GLU A 1 167 ? -15.456 0.201 -11.949 1.00 92.00 167 GLU A O 1
ATOM 1329 N N . GLN A 1 168 ? -13.926 1.683 -11.244 1.00 92.38 168 GLN A N 1
ATOM 1330 C CA . GLN A 1 168 ? -13.055 1.498 -12.406 1.00 92.38 168 GLN A CA 1
ATOM 1331 C C . GLN A 1 168 ? -12.579 0.048 -12.528 1.00 92.38 168 GLN A C 1
ATOM 1333 O O . GLN A 1 168 ? -12.696 -0.543 -13.599 1.00 92.38 168 GLN A O 1
ATOM 1338 N N . LEU A 1 169 ? -12.104 -0.565 -11.442 1.00 87.88 169 LEU A N 1
ATOM 1339 C CA . LEU A 1 169 ? -11.677 -1.966 -11.447 1.00 87.88 169 LEU A CA 1
ATOM 1340 C C . LEU A 1 169 ? -12.821 -2.922 -11.812 1.00 87.88 169 LEU A C 1
ATOM 1342 O O . LEU A 1 169 ? -12.616 -3.847 -12.595 1.00 87.88 169 LEU A O 1
ATOM 1346 N N . GLN A 1 170 ? -14.033 -2.680 -11.312 1.00 84.62 170 GLN A N 1
ATOM 1347 C CA . GLN A 1 170 ? -15.220 -3.459 -11.681 1.00 84.62 170 GLN A CA 1
ATOM 1348 C C . GLN A 1 170 ? -15.558 -3.327 -13.171 1.00 84.62 170 GLN A C 1
ATOM 1350 O O . GLN A 1 170 ? -15.947 -4.308 -13.802 1.00 84.62 170 GLN A O 1
ATOM 1355 N N . SER A 1 171 ? -15.365 -2.137 -13.748 1.00 85.75 171 SER A N 1
ATOM 1356 C CA . SER A 1 171 ? -15.583 -1.891 -15.178 1.00 85.75 171 SER A CA 1
ATOM 1357 C C . SER A 1 171 ? -14.526 -2.547 -16.076 1.00 85.75 171 SER A C 1
ATOM 1359 O O . SER A 1 171 ? -14.836 -2.934 -17.201 1.00 85.75 171 SER A O 1
ATOM 1361 N N . LEU A 1 172 ? -13.294 -2.704 -15.576 1.00 82.75 172 LEU A N 1
ATOM 1362 C CA . LEU A 1 172 ? -12.171 -3.323 -16.290 1.00 82.75 172 LEU A CA 1
ATOM 1363 C C . LEU A 1 172 ? -12.203 -4.852 -16.237 1.00 82.75 172 LEU A C 1
ATOM 1365 O O . LEU A 1 172 ? -11.744 -5.510 -17.169 1.00 82.75 172 LEU A O 1
ATOM 1369 N N . PHE A 1 173 ? -12.781 -5.422 -15.177 1.00 75.06 173 PHE A N 1
ATOM 1370 C CA . PHE A 1 173 ? -12.904 -6.869 -14.996 1.00 75.06 173 PHE A CA 1
ATOM 1371 C C . PHE A 1 173 ? -14.369 -7.338 -14.880 1.00 75.06 173 PHE A C 1
ATOM 1373 O O . PHE A 1 173 ? -14.707 -8.056 -13.937 1.00 75.06 173 PHE A O 1
ATOM 1380 N N . PRO A 1 174 ? -15.254 -7.001 -15.841 1.00 59.50 174 PRO A N 1
ATOM 1381 C CA . PRO A 1 174 ? -16.678 -7.326 -15.759 1.00 59.50 174 PRO A CA 1
ATOM 1382 C C . PRO A 1 174 ? -16.975 -8.812 -16.037 1.00 59.50 174 PRO A C 1
ATOM 1384 O O . PRO A 1 174 ? -18.092 -9.269 -15.808 1.00 59.50 174 PRO A O 1
ATOM 1387 N N . TYR A 1 175 ? -15.999 -9.574 -16.552 1.00 46.94 175 TYR A N 1
ATOM 1388 C CA . TYR A 1 175 ? -16.241 -10.838 -17.262 1.00 46.94 175 TYR A CA 1
ATOM 1389 C C . TYR A 1 175 ? -15.916 -12.136 -16.505 1.00 46.94 175 TYR A C 1
ATOM 1391 O O . TYR A 1 175 ? -16.277 -13.210 -16.981 1.00 46.94 175 TYR A O 1
ATOM 1399 N N . SER A 1 176 ? -15.315 -12.095 -15.311 1.00 48.50 176 SER A N 1
ATOM 1400 C CA . SER A 1 176 ? -14.997 -13.328 -14.560 1.00 48.50 176 SER A CA 1
ATOM 1401 C C . SER A 1 176 ? -16.226 -14.055 -13.989 1.00 48.50 176 SER A C 1
ATOM 1403 O O . SER A 1 176 ? -16.091 -15.166 -13.480 1.00 48.50 176 SER A O 1
ATOM 1405 N N . ALA A 1 177 ? -17.431 -13.486 -14.128 1.00 45.41 177 ALA A N 1
ATOM 1406 C CA . ALA A 1 177 ? -18.676 -14.135 -13.727 1.00 45.41 177 ALA A CA 1
ATOM 1407 C C . ALA A 1 177 ? -19.376 -14.950 -14.832 1.00 45.41 177 ALA A C 1
ATOM 1409 O O . ALA A 1 177 ? -20.182 -15.822 -14.512 1.00 45.41 177 ALA A O 1
ATOM 1410 N N . SER A 1 178 ? -19.079 -14.694 -16.112 1.00 40.66 178 SER A N 1
ATOM 1411 C CA . SER A 1 178 ? -19.833 -15.283 -17.232 1.00 40.66 178 SER A CA 1
ATOM 1412 C C . SER A 1 178 ? -19.325 -16.676 -17.638 1.00 40.66 178 SER A C 1
ATOM 1414 O O . SER A 1 178 ? -20.106 -17.547 -18.014 1.00 40.66 178 SER A O 1
ATOM 1416 N N . GLU A 1 179 ? -18.024 -16.948 -17.500 1.00 38.94 179 GLU A N 1
ATOM 1417 C CA . GLU A 1 179 ? -17.417 -18.175 -18.049 1.00 38.94 179 GLU A CA 1
ATOM 1418 C C . GLU A 1 179 ? -17.422 -19.385 -17.099 1.00 38.94 179 GLU A C 1
ATOM 1420 O O . GLU A 1 179 ? -17.190 -20.511 -17.531 1.00 38.94 179 GLU A O 1
ATOM 1425 N N . ALA A 1 180 ? -17.775 -19.212 -15.821 1.00 43.31 180 ALA A N 1
ATOM 1426 C CA . ALA A 1 180 ? -17.864 -20.324 -14.864 1.00 43.31 180 ALA A CA 1
ATOM 1427 C C . ALA A 1 180 ? -19.125 -21.208 -15.040 1.00 43.31 180 ALA A C 1
ATOM 1429 O O . ALA A 1 180 ? -19.293 -22.190 -14.314 1.00 43.31 180 ALA A O 1
ATOM 1430 N N . GLY A 1 181 ? -20.024 -20.856 -15.970 1.00 39.94 181 GLY A N 1
ATOM 1431 C CA . GLY A 1 181 ? -21.286 -21.561 -16.228 1.00 39.94 181 GLY A CA 1
ATOM 1432 C C . GLY A 1 181 ? -21.330 -22.413 -17.501 1.00 39.94 181 GLY A C 1
ATOM 1433 O O . GLY A 1 181 ? -22.289 -23.160 -17.683 1.00 39.94 181 GLY A O 1
ATOM 1434 N N . ALA A 1 182 ? -20.328 -22.342 -18.381 1.00 38.44 182 ALA A N 1
ATOM 1435 C CA . ALA A 1 182 ? -20.372 -23.035 -19.668 1.00 38.44 182 ALA A CA 1
ATOM 1436 C C . ALA A 1 182 ? -19.677 -24.405 -19.598 1.00 38.44 182 ALA A C 1
ATOM 1438 O O . ALA A 1 182 ? -18.510 -24.562 -19.948 1.00 38.44 182 ALA A O 1
ATOM 1439 N N . SER A 1 183 ? -20.415 -25.422 -19.148 1.00 32.44 183 SER A N 1
ATOM 1440 C CA . SER A 1 183 ? -20.084 -26.816 -19.463 1.00 32.44 183 SER A CA 1
ATOM 1441 C C . SER A 1 183 ? -20.435 -27.090 -20.935 1.00 32.44 183 SER A C 1
ATOM 1443 O O . SER A 1 183 ? -21.531 -26.711 -21.358 1.00 32.44 183 SER A O 1
ATOM 1445 N N . PRO A 1 184 ? -19.566 -27.736 -21.738 1.00 41.97 184 PRO A N 1
ATOM 1446 C CA . PRO A 1 184 ? -19.881 -28.050 -23.122 1.00 41.97 184 PRO A CA 1
ATOM 1447 C C . PRO A 1 184 ? -20.722 -29.329 -23.155 1.00 41.97 184 PRO A C 1
ATOM 1449 O O . PRO A 1 184 ? -20.197 -30.436 -23.254 1.00 41.97 184 PRO A O 1
ATOM 1452 N N . ALA A 1 185 ? -22.041 -29.183 -23.054 1.00 34.22 185 ALA A N 1
ATOM 1453 C CA . ALA A 1 185 ? -22.966 -30.247 -23.414 1.00 34.22 185 ALA A CA 1
ATOM 1454 C C . ALA A 1 185 ? -23.423 -30.031 -24.861 1.00 34.22 185 ALA A C 1
ATOM 1456 O O . ALA A 1 185 ? -24.042 -29.024 -25.199 1.00 34.22 185 ALA A O 1
ATOM 1457 N N . ALA A 1 186 ? -23.069 -30.990 -25.712 1.00 35.28 186 ALA A N 1
ATOM 1458 C CA . ALA A 1 186 ? -23.561 -31.122 -27.071 1.00 35.28 186 ALA A CA 1
ATOM 1459 C C . ALA A 1 186 ? -25.098 -31.157 -27.110 1.00 35.28 186 ALA A C 1
ATOM 1461 O O . ALA A 1 186 ? -25.714 -31.810 -26.266 1.00 35.28 186 ALA A O 1
ATOM 1462 N N . SER A 1 187 ? -25.707 -30.541 -28.126 1.00 37.03 187 SER A N 1
ATOM 1463 C CA . SER A 1 187 ? -26.484 -31.225 -29.181 1.00 37.03 187 SER A CA 1
ATOM 1464 C C . SER A 1 187 ? -27.382 -30.243 -29.939 1.00 37.03 187 SER A C 1
ATOM 1466 O O . SER A 1 187 ? -28.177 -29.523 -29.350 1.00 37.03 187 SER A O 1
ATOM 1468 N N . ASP A 1 188 ? -27.263 -30.346 -31.255 1.00 32.41 188 ASP A N 1
ATOM 1469 C CA . ASP A 1 188 ? -28.296 -30.262 -32.282 1.00 32.41 188 ASP A CA 1
ATOM 1470 C C . ASP A 1 188 ? -29.064 -28.983 -32.657 1.00 32.41 188 ASP A C 1
ATOM 1472 O O . ASP A 1 188 ? -29.572 -28.183 -31.879 1.00 32.41 188 ASP A O 1
ATOM 1476 N N . VAL A 1 189 ? -29.150 -28.901 -33.982 1.00 38.25 189 VAL A N 1
ATOM 1477 C CA . VAL A 1 189 ? -29.756 -27.935 -34.888 1.00 38.25 189 VAL A CA 1
ATOM 1478 C C . VAL A 1 189 ? -31.283 -28.051 -34.884 1.00 38.25 189 VAL A C 1
ATOM 1480 O O . VAL A 1 189 ? -31.790 -29.148 -35.085 1.00 38.25 189 VAL A O 1
ATOM 1483 N N . THR A 1 190 ? -32.026 -26.933 -34.845 1.00 31.97 190 THR A N 1
ATOM 1484 C CA . THR A 1 190 ? -33.044 -26.605 -35.876 1.00 31.97 190 THR A CA 1
ATOM 1485 C C . THR A 1 190 ? -33.533 -25.151 -35.819 1.00 31.97 190 THR A C 1
ATOM 1487 O O . THR A 1 190 ? -33.336 -24.425 -34.853 1.00 31.97 190 THR A O 1
ATOM 1490 N N . TYR A 1 191 ? -34.112 -24.729 -36.942 1.00 31.95 191 TYR A N 1
ATOM 1491 C CA . TYR A 1 191 ? -34.239 -23.374 -37.476 1.00 31.95 191 TYR A CA 1
ATOM 1492 C C . TYR A 1 191 ? -35.679 -22.810 -37.339 1.00 31.95 191 TYR A C 1
ATOM 1494 O O . TYR A 1 191 ? -36.640 -23.565 -37.230 1.00 31.95 191 TYR A O 1
ATOM 1502 N N . THR A 1 192 ? -35.805 -21.490 -37.549 1.00 30.94 192 THR A N 1
ATOM 1503 C CA . THR A 1 192 ? -36.983 -20.682 -37.986 1.00 30.94 192 THR A CA 1
ATOM 1504 C C . THR A 1 192 ? -37.861 -19.911 -36.968 1.00 30.94 192 THR A C 1
ATOM 1506 O O . THR A 1 192 ? -38.756 -20.442 -36.333 1.00 30.94 192 THR A O 1
ATOM 1509 N N . SER A 1 193 ? -37.663 -18.582 -37.011 1.00 32.00 193 SER A N 1
ATOM 1510 C CA . SER A 1 193 ? -38.618 -17.517 -37.403 1.00 32.00 193 SER A CA 1
ATOM 1511 C C . SER A 1 193 ? -39.648 -16.900 -36.427 1.00 32.00 193 SER A C 1
ATOM 1513 O O . SER A 1 193 ? -40.623 -17.523 -36.026 1.00 32.00 193 SER A O 1
ATOM 1515 N N . SER A 1 194 ? -39.514 -15.563 -36.330 1.00 32.16 194 SER A N 1
ATOM 1516 C CA . SER A 1 194 ? -40.555 -14.510 -36.310 1.00 32.16 194 SER A CA 1
ATOM 1517 C C . SER A 1 194 ? -40.988 -13.902 -34.963 1.00 32.16 194 SER A C 1
ATOM 1519 O O . SER A 1 194 ? -41.608 -14.560 -34.136 1.00 32.16 194 SER A O 1
ATOM 1521 N N . GLY A 1 195 ? -40.751 -12.588 -34.798 1.00 31.55 195 GLY A N 1
ATOM 1522 C CA . GLY A 1 195 ? -41.374 -11.750 -33.758 1.00 31.55 195 GLY A CA 1
ATOM 1523 C C . GLY A 1 195 ? -40.573 -10.494 -33.365 1.00 31.55 195 GLY A C 1
ATOM 1524 O O . GLY A 1 195 ? -39.481 -10.595 -32.826 1.00 31.55 195 GLY A O 1
ATOM 1525 N N . LYS A 1 196 ? -41.127 -9.306 -33.640 1.00 32.62 196 LYS A N 1
ATOM 1526 C CA . LYS A 1 196 ? -40.623 -7.937 -33.359 1.00 32.62 196 LYS A CA 1
ATOM 1527 C C . LYS A 1 196 ? -40.533 -7.634 -31.834 1.00 32.62 196 LYS A C 1
ATOM 1529 O O . LYS A 1 196 ? -41.299 -8.237 -31.087 1.00 32.62 196 LYS A O 1
ATOM 1534 N N . PRO A 1 197 ? -39.656 -6.720 -31.348 1.00 40.59 197 PRO A N 1
ATOM 1535 C CA . PRO A 1 197 ? -39.226 -6.708 -29.945 1.00 40.59 197 PRO A CA 1
ATOM 1536 C C . PRO A 1 197 ? -40.112 -5.835 -29.041 1.00 40.59 197 PRO A C 1
ATOM 1538 O O . PRO A 1 197 ? -40.689 -4.855 -29.523 1.00 40.59 197 PRO A O 1
ATOM 1541 N N . PRO A 1 198 ? -40.131 -6.098 -27.723 1.00 35.16 198 PRO A N 1
ATOM 1542 C CA . PRO A 1 198 ? -40.416 -5.072 -26.731 1.00 35.16 198 PRO A CA 1
ATOM 1543 C C . PRO A 1 198 ? -39.226 -4.825 -25.785 1.00 35.16 198 PRO A C 1
ATOM 1545 O O . PRO A 1 198 ? -38.344 -5.659 -25.612 1.00 35.16 198 PRO A O 1
ATOM 1548 N N . HIS A 1 199 ? -39.228 -3.618 -25.224 1.00 43.38 199 HIS A N 1
ATOM 1549 C CA . HIS A 1 199 ? -38.291 -3.030 -24.266 1.00 43.38 199 HIS A CA 1
ATOM 1550 C C . HIS A 1 199 ? -37.640 -4.016 -23.277 1.00 43.38 199 HIS A C 1
ATOM 1552 O O . HIS A 1 199 ? -38.338 -4.713 -22.545 1.00 43.38 199 HIS A O 1
ATOM 1558 N N . HIS A 1 200 ? -36.304 -3.995 -23.201 1.00 35.97 200 HIS A N 1
ATOM 1559 C CA . HIS A 1 200 ? -35.542 -4.625 -22.123 1.00 35.97 200 HIS A CA 1
ATOM 1560 C C . HIS A 1 200 ? -35.166 -3.586 -21.064 1.00 35.97 200 HIS A C 1
ATOM 1562 O O . HIS A 1 200 ? -34.405 -2.656 -21.336 1.00 35.97 200 HIS A O 1
ATOM 1568 N N . ASP A 1 201 ? -35.692 -3.786 -19.859 1.00 35.69 201 ASP A N 1
ATOM 1569 C CA . ASP A 1 201 ? -35.149 -3.244 -18.619 1.00 35.69 201 ASP A CA 1
ATOM 1570 C C . ASP A 1 201 ? -33.687 -3.692 -18.445 1.00 35.69 201 ASP A C 1
ATOM 1572 O O . ASP A 1 201 ? -33.344 -4.856 -18.679 1.00 35.69 201 ASP A O 1
ATOM 1576 N N . LEU A 1 202 ? -32.819 -2.763 -18.033 1.00 34.50 202 LEU A N 1
ATOM 1577 C CA . LEU A 1 202 ? -31.441 -3.062 -17.640 1.00 34.50 202 LEU A CA 1
ATOM 1578 C C . LEU A 1 202 ? -31.446 -4.062 -16.466 1.00 34.50 202 LEU A C 1
ATOM 1580 O O . LEU A 1 202 ? -32.108 -3.796 -15.457 1.00 34.50 202 LEU A O 1
ATOM 1584 N N . PRO A 1 203 ? -30.677 -5.165 -16.516 1.00 31.77 203 PRO A N 1
ATOM 1585 C CA . PRO A 1 203 ? -30.506 -6.007 -15.344 1.00 31.77 203 PRO A CA 1
ATOM 1586 C C . PRO A 1 203 ? -29.709 -5.238 -14.283 1.00 31.77 203 PRO A C 1
ATOM 1588 O O . PRO A 1 203 ? -28.652 -4.670 -14.561 1.00 31.77 203 PRO A O 1
ATOM 1591 N N . SER A 1 204 ? -30.233 -5.213 -13.056 1.00 36.03 204 SER A N 1
ATOM 1592 C CA . SER A 1 204 ? -29.519 -4.682 -11.890 1.00 36.03 204 SER A CA 1
ATOM 1593 C C . SER A 1 204 ? -28.180 -5.412 -11.697 1.00 36.03 204 SER A C 1
ATOM 1595 O O . SER A 1 204 ? -28.112 -6.619 -11.951 1.00 36.03 204 SER A O 1
ATOM 1597 N N . PRO A 1 205 ? -27.118 -4.723 -11.239 1.00 36.81 205 PRO A N 1
ATOM 1598 C CA . PRO A 1 205 ? -25.805 -5.335 -11.071 1.00 36.81 205 PRO A CA 1
ATOM 1599 C C . PRO A 1 205 ? -25.858 -6.494 -10.059 1.00 36.81 205 PRO A C 1
ATOM 1601 O O . PRO A 1 205 ? -26.605 -6.420 -9.075 1.00 36.81 205 PRO A O 1
ATOM 1604 N N . PRO A 1 206 ? -25.079 -7.572 -10.274 1.00 34.69 206 PRO A N 1
ATOM 1605 C CA . PRO A 1 206 ? -25.101 -8.735 -9.402 1.00 34.69 206 PRO A CA 1
ATOM 1606 C C . PRO A 1 206 ? -24.660 -8.349 -7.991 1.00 34.69 206 PRO A C 1
ATOM 1608 O O . PRO A 1 206 ? -23.628 -7.713 -7.770 1.00 34.69 206 PRO A O 1
ATOM 1611 N N . SER A 1 207 ? -25.475 -8.739 -7.019 1.00 43.72 207 SER A N 1
ATOM 1612 C CA . SER A 1 207 ? -25.259 -8.453 -5.611 1.00 43.72 207 SER A CA 1
ATOM 1613 C C . SER A 1 207 ? -24.024 -9.183 -5.063 1.00 43.72 207 SER A C 1
ATOM 1615 O O . SER A 1 207 ? -23.633 -10.254 -5.529 1.00 43.72 207 SER A O 1
ATOM 1617 N N . ARG A 1 208 ? -23.446 -8.581 -4.014 1.00 43.78 208 ARG A N 1
ATOM 1618 C CA . ARG A 1 208 ? -22.305 -8.953 -3.139 1.00 43.78 208 ARG A CA 1
ATOM 1619 C C . ARG A 1 208 ? -22.070 -10.456 -2.851 1.00 43.78 208 ARG A C 1
ATOM 1621 O O . ARG A 1 208 ? -21.003 -10.823 -2.367 1.00 43.78 208 ARG A O 1
ATOM 1628 N N . VAL A 1 209 ? -23.047 -11.311 -3.140 1.00 41.69 209 VAL A N 1
ATOM 1629 C CA . VAL A 1 209 ? -23.056 -12.767 -2.946 1.00 41.69 209 VAL A CA 1
ATOM 1630 C C . VAL A 1 209 ? -22.215 -13.508 -3.997 1.00 41.69 209 VAL A C 1
ATOM 1632 O O . VAL A 1 209 ? -21.597 -14.519 -3.673 1.00 41.69 209 VAL A O 1
ATOM 1635 N N . VAL A 1 210 ? -22.123 -12.999 -5.232 1.00 47.72 210 VAL A N 1
ATOM 1636 C CA . VAL A 1 210 ? -21.506 -13.737 -6.356 1.00 47.72 210 VAL A CA 1
ATOM 1637 C C . VAL A 1 210 ? -20.005 -13.996 -6.146 1.00 47.72 210 VAL A C 1
ATOM 1639 O O . VAL A 1 210 ? -19.525 -15.100 -6.401 1.00 47.72 210 VAL A O 1
ATOM 1642 N N . TRP A 1 211 ? -19.271 -13.030 -5.590 1.00 40.38 211 TRP A N 1
ATOM 1643 C CA . TRP A 1 211 ? -17.819 -13.146 -5.391 1.00 40.38 211 TRP A CA 1
ATOM 1644 C C . TRP A 1 211 ? -17.421 -14.099 -4.259 1.00 40.38 211 TRP A C 1
ATOM 1646 O O . TRP A 1 211 ? -16.447 -14.838 -4.393 1.00 40.38 211 TRP A O 1
ATOM 1656 N N . HIS A 1 212 ? -18.198 -14.135 -3.170 1.00 39.19 212 HIS A N 1
ATOM 1657 C CA . HIS A 1 212 ? -17.940 -15.061 -2.061 1.00 39.19 212 HIS A CA 1
ATOM 1658 C C . HIS A 1 212 ? -18.135 -16.520 -2.497 1.00 39.19 212 HIS A C 1
ATOM 1660 O O . HIS A 1 212 ? -17.359 -17.391 -2.104 1.00 39.19 212 HIS A O 1
ATOM 1666 N N . GLU A 1 213 ? -19.123 -16.785 -3.355 1.00 40.75 213 GLU A N 1
ATOM 1667 C CA . GLU A 1 213 ? -19.397 -18.138 -3.844 1.00 40.75 213 GLU A CA 1
ATOM 1668 C C . GLU A 1 213 ? -18.348 -18.610 -4.867 1.00 40.75 213 GLU A C 1
ATOM 1670 O O . GLU A 1 213 ? -17.961 -19.781 -4.869 1.00 40.75 213 GLU A O 1
ATOM 1675 N N . MET A 1 214 ? -17.809 -17.698 -5.685 1.00 38.53 214 MET A N 1
ATOM 1676 C CA . MET A 1 214 ? -16.699 -17.992 -6.604 1.00 38.53 214 MET A CA 1
ATOM 1677 C C . MET A 1 214 ? -15.394 -18.303 -5.863 1.00 38.53 214 MET A C 1
ATOM 1679 O O . MET A 1 214 ? -14.746 -19.307 -6.168 1.00 38.53 214 MET A O 1
ATOM 1683 N N . ALA A 1 215 ? -15.044 -17.518 -4.838 1.00 44.22 215 ALA A N 1
ATOM 1684 C CA . ALA A 1 215 ? -13.873 -17.779 -3.997 1.00 44.22 215 ALA A CA 1
ATOM 1685 C C . ALA A 1 215 ? -13.987 -19.122 -3.246 1.00 44.22 215 ALA A C 1
ATOM 1687 O O . ALA A 1 215 ? -13.025 -19.889 -3.167 1.00 44.22 215 ALA A O 1
ATOM 1688 N N . LYS A 1 216 ? -15.191 -19.459 -2.764 1.00 42.00 216 LYS A N 1
ATOM 1689 C CA . LYS A 1 216 ? -15.473 -20.738 -2.099 1.00 42.00 216 LYS A CA 1
ATOM 1690 C C . LYS A 1 216 ? -15.357 -21.933 -3.051 1.00 42.00 216 LYS A C 1
ATOM 1692 O O . LYS A 1 216 ? -14.773 -22.947 -2.674 1.00 42.00 216 LYS A O 1
ATOM 1697 N N . LYS A 1 217 ? -15.849 -21.818 -4.291 1.00 39.47 217 LYS A N 1
ATOM 1698 C CA . LYS A 1 217 ? -15.713 -22.874 -5.313 1.00 39.47 217 LYS A CA 1
ATOM 1699 C C . LYS A 1 217 ? -14.260 -23.113 -5.726 1.00 39.47 217 LYS A C 1
ATOM 1701 O O . LYS A 1 217 ? -13.864 -24.266 -5.872 1.00 39.47 217 LYS A O 1
ATOM 1706 N N . LEU A 1 218 ? -13.456 -22.056 -5.841 1.00 37.62 218 LEU A N 1
ATOM 1707 C CA . LEU A 1 218 ? -12.023 -22.166 -6.138 1.00 37.62 218 LEU A CA 1
ATOM 1708 C C . LEU A 1 218 ? -11.238 -22.801 -4.979 1.00 37.62 218 LEU A C 1
ATOM 1710 O O . LEU A 1 218 ? -10.356 -23.621 -5.216 1.00 37.62 218 LEU A O 1
ATOM 1714 N N . SER A 1 219 ? -11.618 -22.515 -3.729 1.00 37.81 219 SER A N 1
ATOM 1715 C CA . SER A 1 219 ? -11.033 -23.155 -2.540 1.00 37.81 219 SER A CA 1
ATOM 1716 C C . SER A 1 219 ? -11.371 -24.647 -2.412 1.00 37.81 219 SER A C 1
ATOM 1718 O O . SER A 1 219 ? -10.650 -25.368 -1.724 1.00 37.81 219 SER A O 1
ATOM 1720 N N . MET A 1 220 ? -12.454 -25.123 -3.034 1.00 37.19 220 MET A N 1
ATOM 1721 C CA . MET A 1 220 ? -12.873 -26.530 -2.977 1.00 37.19 220 MET A CA 1
ATOM 1722 C C . MET A 1 220 ? -12.331 -27.393 -4.127 1.00 37.19 220 MET A C 1
ATOM 1724 O O . MET A 1 220 ? -12.471 -28.611 -4.074 1.00 37.19 220 MET A O 1
ATOM 1728 N N . ALA A 1 221 ? -11.689 -26.795 -5.135 1.00 33.81 221 ALA A N 1
ATOM 1729 C CA . ALA A 1 221 ? -11.206 -27.487 -6.334 1.00 33.81 221 ALA A CA 1
ATOM 1730 C C . ALA A 1 221 ? -9.738 -27.969 -6.258 1.00 33.81 221 ALA A C 1
ATOM 1732 O O . ALA A 1 221 ? -9.159 -28.347 -7.275 1.00 33.81 221 ALA A O 1
ATOM 1733 N N . GLN A 1 222 ? -9.114 -27.979 -5.077 1.00 37.62 222 GLN A N 1
ATOM 1734 C CA . GLN A 1 222 ? -7.756 -28.506 -4.907 1.00 37.62 222 GLN A CA 1
ATOM 1735 C C . GLN A 1 222 ? -7.790 -30.050 -4.846 1.00 37.62 222 GLN A C 1
ATOM 1737 O O . GLN A 1 222 ? -8.641 -30.599 -4.140 1.00 37.62 222 GLN A O 1
ATOM 1742 N N . PRO A 1 223 ? -6.911 -30.777 -5.566 1.00 36.00 223 PRO A N 1
ATOM 1743 C CA . PRO A 1 223 ? -6.987 -32.233 -5.642 1.00 36.00 223 PRO A CA 1
ATOM 1744 C C . PRO A 1 223 ? -6.723 -32.851 -4.265 1.00 36.00 223 PRO A C 1
ATOM 1746 O O . PRO A 1 223 ? -5.647 -32.685 -3.689 1.00 36.00 223 PRO A O 1
ATOM 1749 N N . ARG A 1 224 ? -7.723 -33.563 -3.737 1.00 45.53 224 ARG A N 1
ATOM 1750 C CA . ARG A 1 224 ? -7.545 -34.481 -2.612 1.00 45.53 224 ARG A CA 1
ATOM 1751 C C . ARG A 1 224 ? -6.941 -35.789 -3.122 1.00 45.53 224 ARG A C 1
ATOM 1753 O O . ARG A 1 224 ? -7.412 -36.346 -4.107 1.00 45.53 224 ARG A O 1
ATOM 1760 N N . ASP A 1 225 ? -5.936 -36.236 -2.376 1.00 39.62 225 ASP A N 1
ATOM 1761 C CA . ASP A 1 225 ? -5.397 -37.592 -2.292 1.00 39.62 225 ASP A CA 1
ATOM 1762 C C . ASP A 1 225 ? -4.632 -38.137 -3.512 1.00 39.62 225 ASP A C 1
ATOM 1764 O O . ASP A 1 225 ? -5.180 -38.760 -4.417 1.00 39.62 225 ASP A O 1
ATOM 1768 N N . ALA A 1 226 ? -3.301 -38.011 -3.451 1.00 34.69 226 ALA A N 1
ATOM 1769 C CA . ALA A 1 226 ? -2.399 -39.020 -4.004 1.00 34.69 226 ALA A CA 1
ATOM 1770 C C . ALA A 1 226 ? -1.995 -39.988 -2.869 1.00 34.69 226 ALA A C 1
ATOM 1772 O O . ALA A 1 226 ? -1.700 -39.531 -1.759 1.00 34.69 226 ALA A O 1
ATOM 1773 N N . PRO A 1 227 ? -1.986 -41.312 -3.101 1.00 34.97 227 PRO A N 1
ATOM 1774 C CA . PRO A 1 227 ? -1.727 -42.290 -2.053 1.00 34.97 227 PRO A CA 1
ATOM 1775 C C . PRO A 1 227 ? -0.262 -42.240 -1.604 1.00 34.97 227 PRO A C 1
ATOM 1777 O O . PRO A 1 227 ? 0.657 -42.209 -2.421 1.00 34.97 227 PRO A O 1
ATOM 1780 N N . ARG A 1 228 ? -0.049 -42.272 -0.282 1.00 38.69 228 ARG A N 1
ATOM 1781 C CA . ARG A 1 228 ? 1.254 -42.542 0.339 1.00 38.69 228 ARG A CA 1
ATOM 1782 C C . ARG A 1 228 ? 1.753 -43.911 -0.131 1.00 38.69 228 ARG A C 1
ATOM 1784 O O . ARG A 1 228 ? 1.270 -44.930 0.349 1.00 38.69 228 ARG A O 1
ATOM 1791 N N . SER A 1 229 ? 2.715 -43.934 -1.048 1.00 39.78 229 SER A N 1
ATOM 1792 C CA . SER A 1 229 ? 3.533 -45.118 -1.300 1.00 39.78 229 SER A CA 1
ATOM 1793 C C . SER A 1 229 ? 4.632 -45.200 -0.241 1.00 39.78 229 SER A C 1
ATOM 1795 O O . SER A 1 229 ? 5.461 -44.295 -0.123 1.00 39.78 229 SER A O 1
ATOM 1797 N N . ASP A 1 230 ? 4.601 -46.286 0.523 1.00 45.12 230 ASP A N 1
ATOM 1798 C CA . ASP A 1 230 ? 5.585 -46.703 1.515 1.00 45.12 230 ASP A CA 1
ATOM 1799 C C . ASP A 1 230 ? 7.032 -46.648 0.989 1.00 45.12 230 ASP A C 1
ATOM 1801 O O . ASP A 1 230 ? 7.431 -47.432 0.131 1.00 45.12 230 ASP A O 1
ATOM 1805 N N . LEU A 1 231 ? 7.848 -45.766 1.573 1.00 37.81 231 LEU A N 1
ATOM 1806 C CA . LEU A 1 231 ?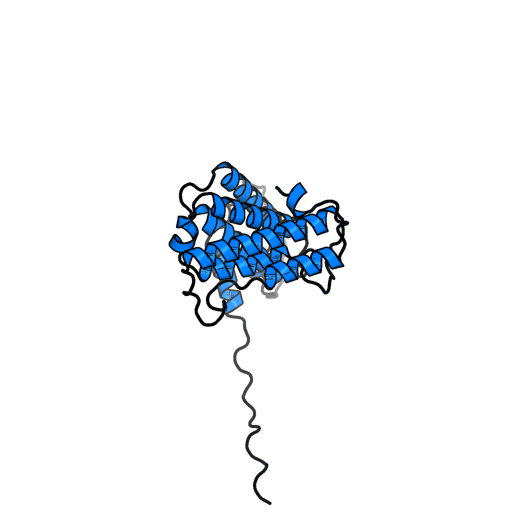 9.316 -45.788 1.490 1.00 37.81 231 LEU A CA 1
ATOM 1807 C C . LEU A 1 231 ? 9.926 -45.849 2.897 1.00 37.81 231 LEU A C 1
ATOM 1809 O O . LEU A 1 231 ? 10.790 -45.058 3.263 1.00 37.81 231 LEU A O 1
ATOM 1813 N N . ALA A 1 232 ? 9.444 -46.788 3.711 1.00 42.03 232 ALA A N 1
ATOM 1814 C CA . ALA A 1 232 ? 9.987 -47.034 5.046 1.00 42.03 232 ALA A CA 1
ATOM 1815 C C . ALA A 1 232 ? 9.963 -48.520 5.436 1.00 42.03 232 ALA A C 1
ATOM 1817 O O . ALA A 1 232 ? 9.629 -48.840 6.568 1.00 42.03 232 ALA A O 1
ATOM 1818 N N . ARG A 1 233 ? 10.305 -49.438 4.519 1.00 51.06 233 ARG A N 1
ATOM 1819 C CA . ARG A 1 233 ? 10.658 -50.837 4.844 1.00 51.06 233 ARG A CA 1
ATOM 1820 C C . ARG A 1 233 ? 11.514 -51.476 3.744 1.00 51.06 233 ARG A C 1
ATOM 1822 O O . ARG A 1 233 ? 10.969 -52.254 2.974 1.00 51.06 233 ARG A O 1
ATOM 1829 N N . LEU A 1 234 ? 12.817 -51.163 3.669 1.00 43.44 234 LEU A N 1
ATOM 1830 C CA . LEU A 1 234 ? 13.841 -52.119 3.189 1.00 43.44 234 LEU A CA 1
ATOM 1831 C C . LEU A 1 234 ? 15.307 -51.635 3.342 1.00 43.44 234 LEU A C 1
ATOM 1833 O O . LEU A 1 234 ? 16.035 -51.625 2.362 1.00 43.44 234 LEU A O 1
ATOM 1837 N N . VAL A 1 235 ? 15.781 -51.256 4.536 1.00 45.38 235 VAL A N 1
ATOM 1838 C CA . VAL A 1 235 ? 17.230 -51.348 4.851 1.00 45.38 235 VAL A CA 1
ATOM 1839 C C . VAL A 1 235 ? 17.413 -51.639 6.344 1.00 45.38 235 VAL A C 1
ATOM 1841 O O . VAL A 1 235 ? 17.903 -50.801 7.082 1.00 45.38 235 VAL A O 1
ATOM 1844 N N . GLU A 1 236 ? 16.984 -52.818 6.791 1.00 44.81 236 GLU A N 1
ATOM 1845 C CA . GLU A 1 236 ? 17.625 -53.557 7.890 1.00 44.81 236 GLU A CA 1
ATOM 1846 C C . GLU A 1 236 ? 17.368 -55.054 7.645 1.00 44.81 236 GLU A C 1
ATOM 1848 O O . GLU A 1 236 ? 16.218 -55.493 7.638 1.00 44.81 236 GLU A O 1
ATOM 1853 N N . GLY A 1 237 ? 18.442 -55.818 7.408 1.00 43.81 237 GLY A N 1
ATOM 1854 C CA . GLY A 1 237 ? 18.444 -57.286 7.377 1.00 43.81 237 GLY A CA 1
ATOM 1855 C C . GLY A 1 237 ? 18.579 -57.932 5.993 1.00 43.81 237 GLY A C 1
ATOM 1856 O O . GLY A 1 237 ? 17.581 -58.385 5.442 1.00 43.81 237 GLY A O 1
ATOM 1857 N N . VAL A 1 238 ? 19.793 -57.960 5.431 1.00 40.25 238 VAL A N 1
ATOM 1858 C CA . VAL A 1 238 ? 20.710 -59.123 5.283 1.00 40.25 238 VAL A CA 1
ATOM 1859 C C . VAL A 1 238 ? 22.062 -58.582 4.823 1.00 40.25 238 VAL A C 1
ATOM 1861 O O . VAL A 1 238 ? 22.069 -57.752 3.887 1.00 40.25 238 VAL A O 1
#